Protein AF-A0A4V1IWX1-F1 (afdb_monomer_lite)

Radius of gyration: 19.88 Å; chains: 1; bounding box: 50×53×53 Å

Sequence (259 aa):
MARIIYEMSAMDKVVLLDSLERELNVCVDYLISETTRTTDLAYASHWLRESPDRAELRRINAMGLEAYRALLAQENAHAYQALDDTASVPLDPRLIAAHMKHVCQQIPNGLVIDSVRDALLQLSPPPGSSLPPLVLLTHQIYAWQPTEQQIATVRQLLCLDAARYRCLVRVMQLANHILQVQQTDQITPAGLAVLLPVTSGTEVTDVAMLKHWHACFGALMTHCWHVFEPSAHVYAEDHSSAPHTSGWQLVAGWRPKAK

Foldseek 3Di:
DVPPVVPDDPVNLVVLLVVLLVLLLVLLCLLLDPVVVPPQLLPSVCLLVDADDPVLLVVCLVQTDVVSQVVVCVVCVVVCPPDDPPDRDDDDSSSSNSSSLVSQLPNVQGLQHPVLLVVLLVQFDAPPDDDDPDPPDDDDDQQGDHDLVSLVVNLVSSCPPLSSLSSVLSVLVSLLSSVVSNPRDDDQLLNSLVRHGGGNPPDPPDPSSVSSSSSSRSNCSVVSCSNNPPPVVSPPPPPPDDDDDDDPPDPVPPDDPDD

InterPro domains:
  IPR008936 Rho GTPase activation protein [G3DSA:1.10.555.10] (46-239)
  IPR008936 Rho GTPase activation protein [SSF48350] (88-228)

Secondary structure (DSSP, 8-state):
-TTSGGG--HHHHHHHHHHHHHHHHHHHHHHHSHHHHTTSGGGTTHHHHS---HHHHHHHHHH-HHHHHHHHHHHHTTT-TTS-TT-PPP--HHHHHHHHHHHHHHSTT-SS-HHHHHHHHHHSPPTT----SS-TTS---------HHHHHHHHHHHTTSHHHHHHHHHHHHHHHHHHHTTTT----HHHHHHHS--S-STTTT-HHHHHHHHHHHHHHHHTHHHHH---TTTSSSSTTS----------TT------

Organism: NCBI:txid78915

Structure (mmCIF, N/CA/C/O backbone):
data_AF-A0A4V1IWX1-F1
#
_entry.id   AF-A0A4V1IWX1-F1
#
loop_
_atom_site.group_PDB
_atom_site.id
_atom_site.type_symbol
_atom_site.label_atom_id
_atom_site.label_alt_id
_atom_site.label_comp_id
_atom_site.label_asym_id
_atom_site.label_entity_id
_atom_site.label_seq_id
_atom_site.pdbx_PDB_ins_code
_atom_site.Cartn_x
_atom_site.Cartn_y
_atom_site.Cartn_z
_atom_site.occupancy
_atom_site.B_iso_or_equiv
_atom_site.auth_seq_id
_atom_site.auth_comp_id
_atom_site.auth_asym_id
_atom_site.auth_atom_id
_atom_site.pdbx_PDB_model_num
ATOM 1 N N . MET A 1 1 ? -16.486 -6.272 -14.085 1.00 43.09 1 MET A N 1
ATOM 2 C CA . MET A 1 1 ? -15.518 -7.211 -13.472 1.00 43.09 1 MET A CA 1
ATOM 3 C C . MET A 1 1 ? -15.860 -7.629 -12.036 1.00 43.09 1 MET A C 1
ATOM 5 O O . MET A 1 1 ? -15.377 -8.667 -11.624 1.00 43.09 1 MET A O 1
ATOM 9 N N . ALA A 1 2 ? -16.746 -6.940 -11.299 1.00 39.59 2 ALA A N 1
ATOM 10 C CA . ALA A 1 2 ? -17.095 -7.300 -9.911 1.00 39.59 2 ALA A CA 1
ATOM 11 C C . ALA A 1 2 ? -17.914 -8.604 -9.721 1.00 39.59 2 ALA A C 1
ATOM 13 O O . ALA A 1 2 ? -18.109 -9.041 -8.594 1.00 39.59 2 ALA A O 1
ATOM 14 N N . ARG A 1 3 ? -18.404 -9.237 -10.799 1.00 34.28 3 ARG A N 1
ATOM 15 C CA . ARG A 1 3 ? -19.319 -10.394 -10.718 1.00 34.28 3 ARG A CA 1
ATOM 16 C C . ARG A 1 3 ? -18.627 -11.766 -10.712 1.00 34.28 3 ARG A C 1
ATOM 18 O O . ARG A 1 3 ? -19.287 -12.742 -10.402 1.00 34.28 3 ARG A O 1
ATOM 25 N N . ILE A 1 4 ? -17.330 -11.837 -11.026 1.00 45.94 4 ILE A N 1
ATOM 26 C CA . ILE A 1 4 ? -16.590 -13.114 -11.144 1.00 45.94 4 ILE A CA 1
ATOM 27 C C . ILE A 1 4 ? -15.959 -13.536 -9.800 1.00 45.94 4 ILE A C 1
ATOM 29 O O . ILE A 1 4 ? -15.727 -14.713 -9.558 1.00 45.94 4 ILE A O 1
ATOM 33 N N . ILE A 1 5 ? -15.760 -12.600 -8.866 1.00 49.47 5 ILE A N 1
ATOM 34 C CA . ILE A 1 5 ? -15.079 -12.870 -7.585 1.00 49.47 5 ILE A CA 1
ATOM 35 C C . ILE A 1 5 ? -15.960 -13.690 -6.616 1.00 49.47 5 ILE A C 1
ATOM 37 O O . ILE A 1 5 ? -15.444 -14.387 -5.742 1.00 49.47 5 ILE A O 1
ATOM 41 N N . TYR A 1 6 ? -17.288 -13.668 -6.785 1.00 48.72 6 TYR A N 1
ATOM 42 C CA . TYR A 1 6 ? -18.214 -14.405 -5.914 1.00 48.72 6 TYR A CA 1
ATOM 43 C C . TYR A 1 6 ? -18.281 -15.918 -6.193 1.00 48.72 6 TYR A C 1
ATOM 45 O O . TYR A 1 6 ? -18.796 -16.648 -5.352 1.00 48.72 6 TYR A O 1
ATOM 53 N N . GLU A 1 7 ? -17.719 -16.395 -7.310 1.00 54.25 7 GLU A N 1
ATOM 54 C CA . GLU A 1 7 ? -17.770 -17.809 -7.727 1.00 54.25 7 GLU A CA 1
ATOM 55 C C . GLU A 1 7 ? -16.404 -18.516 -7.681 1.00 54.25 7 GLU A C 1
ATOM 57 O O . GLU A 1 7 ? -16.273 -19.646 -8.142 1.00 54.25 7 GLU A O 1
ATOM 62 N N . MET A 1 8 ? -15.370 -17.885 -7.116 1.00 65.44 8 MET A N 1
ATOM 63 C CA . MET A 1 8 ? -14.080 -18.554 -6.931 1.00 65.44 8 MET A CA 1
ATOM 64 C C . MET A 1 8 ? -14.163 -19.583 -5.802 1.00 65.44 8 MET A C 1
ATOM 66 O O . MET A 1 8 ? -14.596 -19.256 -4.687 1.00 65.44 8 MET A O 1
ATOM 70 N N . SER A 1 9 ? -13.688 -20.803 -6.074 1.00 77.00 9 SER A N 1
ATOM 71 C CA . SER A 1 9 ? -13.501 -21.828 -5.047 1.00 77.00 9 SER A CA 1
ATOM 72 C C . SER A 1 9 ? -12.588 -21.299 -3.937 1.00 77.00 9 SER A C 1
ATOM 74 O O . SER A 1 9 ? -11.716 -20.461 -4.174 1.00 77.00 9 SER A O 1
ATOM 76 N N . ALA A 1 10 ? -12.752 -21.801 -2.710 1.00 73.31 10 ALA A N 1
ATOM 77 C CA . ALA A 1 10 ? -11.846 -21.475 -1.606 1.00 73.31 10 ALA A CA 1
ATOM 78 C C . ALA A 1 10 ? -10.378 -21.766 -1.972 1.00 73.31 10 ALA A C 1
ATOM 80 O O . ALA A 1 10 ? -9.491 -21.003 -1.607 1.00 73.31 10 ALA A O 1
ATOM 81 N N . MET A 1 11 ? -10.142 -22.816 -2.762 1.00 71.81 11 MET A N 1
ATOM 82 C CA . MET A 1 11 ? -8.813 -23.203 -3.234 1.00 71.81 11 MET A CA 1
ATOM 83 C C . MET A 1 11 ? -8.228 -22.197 -4.239 1.00 71.81 11 MET A C 1
ATOM 85 O O . MET A 1 11 ? -7.061 -21.834 -4.125 1.00 71.81 11 MET A O 1
ATOM 89 N N . ASP A 1 12 ? -9.045 -21.659 -5.149 1.00 79.44 12 ASP A N 1
ATOM 90 C CA . ASP A 1 12 ? -8.603 -20.639 -6.114 1.00 79.44 12 ASP A CA 1
ATOM 91 C C . ASP A 1 12 ? -8.249 -19.318 -5.419 1.00 79.44 12 ASP A C 1
ATOM 93 O O . ASP A 1 12 ? -7.347 -18.602 -5.849 1.00 79.44 12 ASP A O 1
ATOM 97 N N . LYS A 1 13 ? -8.943 -18.997 -4.317 1.00 77.94 13 LYS A N 1
ATOM 98 C CA . LYS A 1 13 ? -8.654 -17.807 -3.502 1.00 77.94 13 LYS A CA 1
ATOM 99 C C . LYS A 1 13 ? -7.300 -17.905 -2.806 1.00 77.94 13 LYS A C 1
ATOM 101 O O . LYS A 1 13 ? -6.592 -16.905 -2.766 1.00 77.94 13 LYS A O 1
ATOM 106 N N . VAL A 1 14 ? -6.949 -19.082 -2.285 1.00 79.50 14 VAL A N 1
ATOM 107 C CA . VAL A 1 14 ? -5.649 -19.316 -1.635 1.00 79.50 14 VAL A CA 1
ATOM 108 C C . VAL A 1 14 ? -4.518 -19.182 -2.653 1.00 79.50 14 VAL A C 1
ATOM 110 O O . VAL A 1 14 ? -3.618 -18.375 -2.453 1.00 79.50 14 VAL A O 1
ATOM 113 N N . VAL A 1 15 ? -4.620 -19.871 -3.796 1.00 82.75 15 VAL A N 1
ATOM 114 C CA . VAL A 1 15 ? -3.596 -19.812 -4.857 1.00 82.75 15 VAL A CA 1
ATOM 115 C C . VAL A 1 15 ? -3.410 -18.388 -5.388 1.00 82.75 15 VAL A C 1
ATOM 117 O O . VAL A 1 15 ? -2.280 -17.945 -5.602 1.00 82.75 15 VAL A O 1
ATOM 120 N N . LEU A 1 16 ? -4.509 -17.650 -5.581 1.00 86.50 16 LEU A N 1
ATOM 121 C CA . LEU A 1 16 ? -4.447 -16.245 -5.976 1.00 86.50 16 LEU A CA 1
ATOM 122 C C . LEU A 1 16 ? -3.723 -15.402 -4.919 1.00 86.50 16 LEU A C 1
ATOM 124 O O . LEU A 1 16 ? -2.853 -14.608 -5.271 1.00 86.50 16 LEU A O 1
ATOM 128 N N . LEU A 1 17 ? -4.071 -15.563 -3.641 1.00 86.69 17 LEU A N 1
ATOM 129 C CA . LEU A 1 17 ? -3.505 -14.758 -2.562 1.00 86.69 17 LEU A CA 1
ATOM 130 C C . LEU A 1 17 ? -2.006 -15.019 -2.378 1.00 86.69 17 LEU A C 1
ATOM 132 O O . LEU A 1 17 ? -1.259 -14.059 -2.232 1.00 86.69 17 LEU A O 1
ATOM 136 N N . ASP A 1 18 ? -1.559 -16.270 -2.498 1.00 89.44 18 ASP A N 1
ATOM 137 C CA . ASP A 1 18 ? -0.135 -16.626 -2.455 1.00 89.44 18 ASP A CA 1
ATOM 138 C C . ASP A 1 18 ? 0.649 -15.983 -3.612 1.00 89.44 18 ASP A C 1
ATOM 140 O O . ASP A 1 18 ? 1.768 -15.492 -3.437 1.00 89.44 18 ASP A O 1
ATOM 144 N N . SER A 1 19 ? 0.057 -15.959 -4.812 1.00 91.62 19 SER A N 1
ATOM 145 C CA . SER A 1 19 ? 0.660 -15.302 -5.975 1.00 91.62 19 SER A CA 1
ATOM 146 C C . SER A 1 19 ? 0.756 -13.787 -5.784 1.00 91.62 19 SER A C 1
ATOM 148 O O . SER A 1 19 ? 1.789 -13.197 -6.099 1.00 91.62 19 SER A O 1
ATOM 150 N N . LEU A 1 20 ? -0.302 -13.155 -5.266 1.00 93.31 20 LEU A N 1
ATOM 151 C CA . LEU A 1 20 ? -0.327 -11.716 -4.989 1.00 93.31 20 LEU A CA 1
ATOM 152 C C . LEU A 1 20 ? 0.632 -11.344 -3.850 1.00 93.31 20 LEU A C 1
ATOM 154 O O . LEU A 1 20 ? 1.303 -10.320 -3.938 1.00 93.31 20 LEU A O 1
ATOM 158 N N . GLU A 1 21 ? 0.737 -12.177 -2.811 1.00 93.75 21 GLU A N 1
ATOM 159 C CA . GLU A 1 21 ? 1.681 -11.997 -1.703 1.00 93.75 21 GLU A CA 1
ATOM 160 C C . GLU A 1 21 ? 3.127 -12.004 -2.214 1.00 93.75 21 GLU A C 1
ATOM 162 O O . GLU A 1 21 ? 3.913 -11.120 -1.866 1.00 93.75 21 GLU A O 1
ATOM 167 N N . ARG A 1 22 ? 3.481 -12.962 -3.081 1.00 94.31 22 ARG A N 1
ATOM 168 C CA . ARG A 1 22 ? 4.817 -13.019 -3.690 1.00 94.31 22 ARG A CA 1
ATOM 169 C C . ARG A 1 22 ? 5.116 -11.764 -4.505 1.00 94.31 22 ARG A C 1
ATOM 171 O O . ARG A 1 22 ? 6.160 -11.152 -4.301 1.00 94.31 22 ARG A O 1
ATOM 178 N N . GLU A 1 23 ? 4.200 -11.366 -5.381 1.00 95.94 23 GLU A N 1
ATOM 179 C CA . GLU A 1 23 ? 4.369 -10.179 -6.227 1.00 95.94 23 GLU A CA 1
ATOM 180 C C . GLU A 1 23 ? 4.523 -8.901 -5.385 1.00 95.94 23 GLU A C 1
ATOM 182 O O . GLU A 1 23 ? 5.424 -8.086 -5.606 1.00 95.94 23 GLU A O 1
ATOM 187 N N . LEU A 1 24 ? 3.686 -8.758 -4.351 1.00 95.81 24 LEU A N 1
ATOM 188 C CA . LEU A 1 24 ? 3.757 -7.664 -3.389 1.00 95.81 24 LEU A CA 1
ATOM 189 C C . LEU A 1 24 ? 5.113 -7.631 -2.675 1.00 95.81 24 LEU A C 1
ATOM 191 O O . LEU A 1 24 ? 5.695 -6.557 -2.518 1.00 95.81 24 LEU A O 1
ATOM 195 N N . ASN A 1 25 ? 5.629 -8.792 -2.265 1.00 93.81 25 ASN A N 1
ATOM 196 C CA . ASN A 1 25 ? 6.923 -8.895 -1.600 1.00 93.81 25 ASN A CA 1
ATOM 197 C C . ASN A 1 25 ? 8.062 -8.398 -2.483 1.00 93.81 25 ASN A C 1
ATOM 199 O O . ASN A 1 25 ? 8.838 -7.566 -2.014 1.00 93.81 25 ASN A O 1
ATOM 203 N N . VAL A 1 26 ? 8.110 -8.825 -3.749 1.00 93.81 26 VAL A N 1
ATOM 204 C CA . VAL A 1 26 ? 9.133 -8.381 -4.711 1.00 93.81 26 VAL A CA 1
ATOM 205 C C . VAL A 1 26 ? 9.048 -6.868 -4.936 1.00 93.81 26 VAL A C 1
ATOM 207 O O . VAL A 1 26 ? 10.076 -6.188 -4.957 1.00 93.81 26 VAL A O 1
ATOM 210 N N . CYS A 1 27 ? 7.835 -6.314 -5.043 1.00 95.12 27 CYS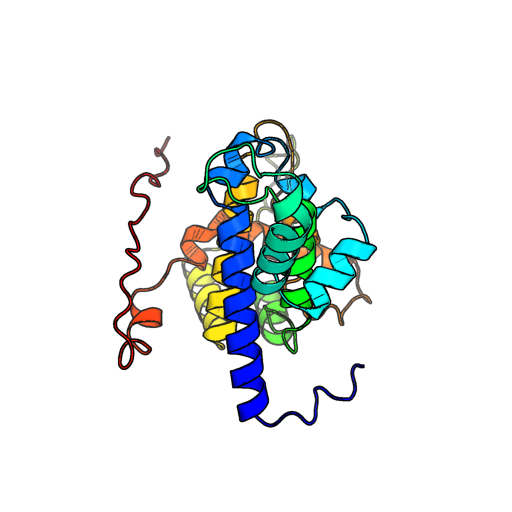 A N 1
ATOM 211 C CA . CYS A 1 27 ? 7.637 -4.869 -5.173 1.00 95.12 27 CYS A CA 1
ATOM 212 C C . CYS A 1 27 ? 8.159 -4.100 -3.952 1.00 95.12 27 CYS A C 1
ATOM 214 O O . CYS A 1 27 ? 8.874 -3.107 -4.100 1.00 95.12 27 CYS A O 1
ATOM 216 N N . VAL A 1 28 ? 7.800 -4.547 -2.744 1.00 93.75 28 VAL A N 1
ATOM 217 C CA . VAL A 1 28 ? 8.224 -3.904 -1.494 1.00 93.75 28 VAL A CA 1
ATOM 218 C C . VAL A 1 28 ? 9.736 -4.009 -1.324 1.00 93.75 28 VAL A C 1
ATOM 220 O O . VAL A 1 28 ? 10.362 -2.994 -1.030 1.00 93.75 28 VAL A O 1
ATOM 223 N N . ASP A 1 29 ? 10.324 -5.186 -1.560 1.00 92.12 29 ASP A N 1
ATOM 224 C CA . ASP A 1 29 ? 11.772 -5.399 -1.473 1.00 92.12 29 ASP A CA 1
ATOM 225 C C . ASP A 1 29 ? 12.529 -4.477 -2.418 1.00 92.12 29 ASP A C 1
ATOM 227 O O . ASP A 1 29 ? 13.504 -3.858 -1.999 1.00 92.12 29 ASP A O 1
ATOM 231 N N . TYR A 1 30 ? 12.049 -4.318 -3.655 1.00 90.94 30 TYR A N 1
ATOM 232 C CA . TYR A 1 30 ? 12.622 -3.355 -4.588 1.00 90.94 30 TYR A CA 1
ATOM 233 C C . TYR A 1 30 ? 12.589 -1.937 -4.004 1.00 90.94 30 TYR A C 1
ATOM 235 O O . TYR A 1 30 ? 13.636 -1.308 -3.881 1.00 90.94 30 TYR A O 1
ATOM 243 N N . LEU A 1 31 ? 11.417 -1.454 -3.578 1.00 90.38 31 LEU A N 1
ATOM 244 C CA . LEU A 1 31 ? 11.229 -0.072 -3.115 1.00 90.38 31 LEU A CA 1
ATOM 245 C C . LEU A 1 31 ? 12.027 0.281 -1.851 1.00 90.38 31 LEU A C 1
ATOM 247 O O . LEU A 1 31 ? 12.389 1.441 -1.669 1.00 90.38 31 LEU A O 1
ATOM 251 N N . ILE A 1 32 ? 12.298 -0.690 -0.976 1.00 88.88 32 ILE A N 1
ATOM 252 C CA . ILE A 1 32 ? 13.080 -0.469 0.254 1.00 88.88 32 ILE A CA 1
ATOM 253 C C . ILE A 1 32 ? 14.568 -0.833 0.106 1.00 88.88 32 ILE A C 1
ATOM 255 O O . ILE A 1 32 ? 15.346 -0.581 1.042 1.00 88.88 32 ILE A O 1
ATOM 259 N N . SER A 1 33 ? 14.956 -1.428 -1.032 1.00 84.94 33 SER A N 1
ATOM 260 C CA . SER A 1 33 ? 16.322 -1.881 -1.325 1.00 84.94 33 SER A CA 1
ATOM 261 C C . SER A 1 33 ? 17.315 -0.727 -1.346 1.00 84.94 33 SER A C 1
ATOM 263 O O . SER A 1 33 ? 16.977 0.392 -1.724 1.00 84.94 33 SER A O 1
ATOM 265 N N . GLU A 1 34 ? 18.573 -1.011 -0.999 1.00 71.62 34 GLU A N 1
ATOM 266 C CA . GLU A 1 34 ? 19.668 -0.031 -1.036 1.00 71.62 34 GLU A CA 1
ATOM 267 C C . GLU A 1 34 ? 19.871 0.591 -2.422 1.00 71.62 34 GLU A C 1
ATOM 269 O O . GLU A 1 34 ? 20.184 1.776 -2.518 1.00 71.62 34 GLU A O 1
ATOM 274 N N . THR A 1 35 ? 19.617 -0.170 -3.488 1.00 68.50 35 THR A N 1
ATOM 275 C CA . THR A 1 35 ? 19.738 0.281 -4.880 1.00 68.50 35 THR A CA 1
ATOM 276 C C . THR A 1 35 ? 18.777 1.425 -5.198 1.00 68.50 35 THR A C 1
ATOM 278 O O . THR A 1 35 ? 19.147 2.362 -5.898 1.00 68.50 35 THR A O 1
ATOM 281 N N . THR A 1 36 ? 17.569 1.399 -4.635 1.00 65.88 36 THR A N 1
ATOM 282 C CA . THR A 1 36 ? 16.583 2.482 -4.777 1.00 65.88 36 THR A CA 1
ATOM 283 C C . THR A 1 36 ? 16.920 3.688 -3.891 1.00 65.88 36 THR A C 1
ATOM 285 O O . THR A 1 36 ? 16.515 4.814 -4.187 1.00 65.88 36 THR A O 1
ATOM 288 N N . ARG A 1 37 ? 17.718 3.500 -2.828 1.00 62.16 37 ARG A N 1
ATOM 289 C CA . ARG A 1 37 ? 18.067 4.580 -1.887 1.00 62.16 37 ARG A CA 1
ATOM 290 C C . ARG A 1 37 ? 19.043 5.608 -2.439 1.00 62.16 37 ARG A C 1
ATOM 292 O O . ARG A 1 37 ? 19.103 6.716 -1.913 1.00 62.16 37 ARG A O 1
ATOM 299 N N . THR A 1 38 ? 19.824 5.263 -3.454 1.00 54.19 38 THR A N 1
ATOM 300 C CA . THR A 1 38 ? 20.930 6.108 -3.927 1.00 54.19 38 THR A CA 1
ATOM 301 C C . THR A 1 38 ? 20.507 7.191 -4.918 1.00 54.19 38 THR A C 1
ATOM 303 O O . THR A 1 38 ? 21.296 8.099 -5.166 1.00 54.19 38 THR A O 1
ATOM 306 N N . THR A 1 39 ? 19.286 7.138 -5.462 1.00 55.44 39 THR A N 1
ATOM 307 C CA . THR A 1 39 ? 18.860 8.017 -6.568 1.00 55.44 39 THR A CA 1
ATOM 308 C C . THR A 1 39 ? 17.671 8.929 -6.252 1.00 55.44 39 THR A C 1
ATOM 310 O O . THR A 1 39 ? 17.708 10.074 -6.682 1.00 55.44 39 THR A O 1
ATOM 313 N N . ASP A 1 40 ? 16.679 8.498 -5.457 1.00 62.16 40 ASP A N 1
ATOM 314 C CA . ASP A 1 40 ? 15.415 9.258 -5.302 1.00 62.16 40 ASP A CA 1
ATOM 315 C C . ASP A 1 40 ? 14.802 9.246 -3.889 1.00 62.16 40 ASP A C 1
ATOM 317 O O . ASP A 1 40 ? 13.640 9.607 -3.688 1.00 62.16 40 ASP A O 1
ATOM 321 N N . LEU A 1 41 ? 15.571 8.851 -2.869 1.00 59.00 41 LEU A N 1
ATOM 322 C CA . LEU A 1 41 ? 15.029 8.639 -1.520 1.00 59.00 41 LEU A CA 1
ATOM 323 C C . LEU A 1 41 ? 14.408 9.908 -0.901 1.00 59.00 41 LEU A C 1
ATOM 325 O O . LEU A 1 41 ? 13.415 9.819 -0.185 1.00 59.00 41 LEU A O 1
ATOM 329 N N . ALA A 1 42 ? 14.950 11.085 -1.231 1.00 61.03 42 ALA A N 1
ATOM 330 C CA . ALA A 1 42 ? 14.445 12.399 -0.816 1.00 61.03 42 ALA A CA 1
ATOM 331 C C . ALA A 1 42 ? 12.956 12.629 -1.158 1.00 61.03 42 ALA A C 1
ATOM 333 O O . ALA A 1 42 ? 12.279 13.416 -0.497 1.00 61.03 42 ALA A O 1
ATOM 334 N N . TYR A 1 43 ? 12.442 11.906 -2.155 1.00 73.81 43 TYR A N 1
ATOM 335 C CA . TYR A 1 43 ? 11.090 12.036 -2.689 1.00 73.81 43 TYR A CA 1
ATOM 336 C C . TYR A 1 43 ? 10.312 10.719 -2.598 1.00 73.81 43 TYR A C 1
ATOM 338 O O . TYR A 1 43 ? 9.424 10.463 -3.405 1.00 73.81 43 TYR A O 1
ATOM 346 N N . ALA A 1 44 ? 10.616 9.862 -1.617 1.00 80.12 44 ALA A N 1
ATOM 347 C CA . ALA A 1 44 ? 10.019 8.528 -1.531 1.00 80.12 44 ALA A CA 1
ATOM 348 C C . ALA A 1 44 ? 8.478 8.522 -1.470 1.00 80.12 44 ALA A C 1
ATOM 350 O O . ALA A 1 44 ? 7.842 7.566 -1.918 1.00 80.12 44 ALA A O 1
ATOM 351 N N . SER A 1 45 ? 7.832 9.588 -0.976 1.00 80.50 45 SER A N 1
ATOM 352 C CA . SER A 1 45 ? 6.366 9.654 -1.013 1.00 80.50 45 SER A CA 1
ATOM 353 C C . SER A 1 45 ? 5.816 9.986 -2.408 1.00 80.50 45 SER A C 1
ATOM 355 O O . SER A 1 45 ? 4.690 9.589 -2.725 1.00 80.50 45 SER A O 1
ATOM 357 N N . HIS A 1 46 ? 6.611 10.615 -3.286 1.00 87.06 46 HIS A N 1
ATOM 358 C CA . HIS A 1 46 ? 6.257 10.832 -4.693 1.00 87.06 46 HIS A CA 1
ATOM 359 C C . HIS A 1 46 ? 6.042 9.519 -5.442 1.00 87.06 46 HIS A C 1
ATOM 361 O O . HIS A 1 46 ? 5.178 9.473 -6.316 1.00 87.06 46 HIS A O 1
ATOM 367 N N . TRP A 1 47 ? 6.715 8.433 -5.043 1.00 89.81 47 TRP A N 1
ATOM 368 C CA . TRP A 1 47 ? 6.494 7.099 -5.614 1.00 89.81 47 TRP A CA 1
ATOM 369 C C . TRP A 1 47 ? 5.022 6.684 -5.551 1.00 89.81 47 TRP A C 1
ATOM 371 O O . TRP A 1 47 ? 4.498 6.078 -6.479 1.00 89.81 47 TRP A O 1
ATOM 381 N N . LEU A 1 48 ? 4.332 7.051 -4.467 1.00 90.94 48 LEU A N 1
ATOM 382 C CA . LEU A 1 48 ? 2.918 6.742 -4.270 1.00 90.94 48 LEU A CA 1
ATOM 383 C C . LEU A 1 48 ? 1.979 7.866 -4.732 1.00 90.94 48 LEU A C 1
ATOM 385 O O . LEU A 1 48 ? 0.784 7.610 -4.876 1.00 90.94 48 LEU A O 1
ATOM 389 N N . ARG A 1 49 ? 2.456 9.099 -4.925 1.00 89.62 49 ARG A N 1
ATOM 390 C CA . ARG A 1 49 ? 1.619 10.239 -5.347 1.00 89.62 49 ARG A CA 1
ATOM 391 C C . ARG A 1 49 ? 1.533 10.370 -6.862 1.00 89.62 49 ARG A C 1
ATOM 393 O O . ARG A 1 49 ? 0.470 10.687 -7.391 1.00 89.62 49 ARG A O 1
ATOM 400 N N . GLU A 1 50 ? 2.647 10.162 -7.547 1.00 88.69 50 GLU A N 1
ATOM 401 C CA . GLU A 1 50 ? 2.765 10.407 -8.977 1.00 88.69 50 GLU A CA 1
ATOM 402 C C . GLU A 1 50 ? 2.311 9.198 -9.792 1.00 88.69 50 GLU A C 1
ATOM 404 O O . GLU A 1 50 ? 2.499 8.045 -9.409 1.00 88.69 50 GLU A O 1
ATOM 409 N N . SER A 1 51 ? 1.687 9.468 -10.938 1.00 89.88 51 SER A N 1
ATOM 410 C CA . SER A 1 51 ? 1.323 8.417 -11.886 1.00 89.88 51 SER A CA 1
ATOM 411 C C . SER A 1 51 ? 2.495 8.156 -12.833 1.00 89.88 51 SER A C 1
ATOM 413 O O . SER A 1 51 ? 2.963 9.112 -13.455 1.00 89.88 51 SER A O 1
ATOM 415 N N . PRO A 1 52 ? 2.950 6.901 -12.984 1.00 93.38 52 PRO A N 1
ATOM 416 C CA . PRO A 1 52 ? 3.979 6.555 -13.958 1.00 93.38 52 PRO A CA 1
ATOM 417 C C . PRO A 1 52 ? 3.418 6.580 -15.386 1.00 93.38 52 PRO A C 1
ATOM 419 O O . PRO A 1 52 ? 2.221 6.805 -15.613 1.00 93.38 52 PRO A O 1
ATOM 422 N N . ASP A 1 53 ? 4.281 6.278 -16.358 1.00 93.81 53 ASP A N 1
ATOM 423 C CA . ASP A 1 53 ? 3.847 6.034 -17.729 1.00 93.81 53 ASP A CA 1
ATOM 424 C C . ASP A 1 53 ? 2.787 4.915 -17.795 1.00 93.81 53 ASP A C 1
ATOM 426 O O . ASP A 1 53 ? 2.936 3.824 -17.236 1.00 93.81 53 ASP A O 1
ATOM 430 N N . ARG A 1 54 ? 1.678 5.196 -18.488 1.00 94.69 54 ARG A N 1
ATOM 431 C CA . ARG A 1 54 ? 0.518 4.293 -18.548 1.00 94.69 54 ARG A CA 1
ATOM 432 C C . ARG A 1 54 ? 0.728 3.098 -19.473 1.00 94.69 54 ARG A C 1
ATOM 434 O O . ARG A 1 54 ? -0.017 2.122 -19.362 1.00 94.69 54 ARG A O 1
ATOM 441 N N . ALA A 1 55 ? 1.624 3.184 -20.452 1.00 95.75 55 ALA A N 1
ATOM 442 C CA . ALA A 1 55 ? 1.947 2.044 -21.300 1.00 95.75 55 ALA A CA 1
ATOM 443 C C . ALA A 1 55 ? 2.792 1.045 -20.507 1.00 95.75 55 ALA A C 1
ATOM 445 O O . ALA A 1 55 ? 2.408 -0.122 -20.430 1.00 95.75 55 ALA A O 1
ATOM 446 N N . GLU A 1 56 ? 3.828 1.522 -19.818 1.00 95.06 56 GLU A N 1
ATOM 447 C CA . GLU A 1 56 ? 4.661 0.680 -18.955 1.00 95.06 56 GLU A CA 1
ATOM 448 C C . GLU A 1 56 ? 3.864 0.080 -17.793 1.00 95.06 56 GLU A C 1
ATOM 450 O O . GLU A 1 56 ? 3.938 -1.124 -17.553 1.00 95.06 56 GLU A O 1
ATOM 455 N N . LEU A 1 57 ? 2.987 0.862 -17.146 1.00 96.81 57 LEU A N 1
ATOM 456 C CA . LEU A 1 57 ? 2.119 0.339 -16.083 1.00 96.81 57 LEU A CA 1
ATOM 457 C C . LEU A 1 57 ? 1.196 -0.785 -16.578 1.00 96.81 57 LEU A C 1
ATOM 459 O O . LEU A 1 57 ? 0.961 -1.761 -15.870 1.00 96.81 57 LEU A O 1
ATOM 463 N N . ARG A 1 58 ? 0.676 -0.685 -17.807 1.00 96.56 58 ARG A N 1
ATOM 464 C CA . ARG A 1 58 ? -0.134 -1.763 -18.397 1.00 96.56 58 ARG A CA 1
ATOM 465 C C . ARG A 1 58 ? 0.694 -3.012 -18.682 1.00 96.56 58 ARG A C 1
ATOM 467 O O . ARG A 1 58 ? 0.172 -4.108 -18.497 1.00 96.56 58 ARG A O 1
ATOM 474 N N . ARG A 1 59 ? 1.949 -2.856 -19.115 1.00 96.44 59 ARG A N 1
ATOM 475 C CA . ARG A 1 59 ? 2.863 -3.980 -19.367 1.00 96.44 59 ARG A CA 1
ATOM 476 C C . ARG A 1 59 ? 3.163 -4.724 -18.071 1.00 96.44 59 ARG A C 1
ATOM 478 O O . ARG A 1 59 ? 2.865 -5.911 -18.000 1.00 96.44 59 ARG A O 1
ATOM 485 N N . ILE A 1 60 ? 3.653 -4.029 -17.042 1.00 97.12 60 ILE A N 1
ATOM 486 C CA . ILE A 1 60 ? 3.978 -4.657 -15.752 1.00 97.12 60 ILE A CA 1
ATOM 487 C C . ILE A 1 60 ? 2.740 -5.285 -15.094 1.00 97.12 60 ILE A C 1
ATOM 489 O O . ILE A 1 60 ? 2.814 -6.420 -14.640 1.00 97.12 60 ILE A O 1
ATOM 493 N N . ASN A 1 61 ? 1.571 -4.633 -15.139 1.00 96.94 61 ASN A N 1
ATOM 494 C CA . ASN A 1 61 ? 0.331 -5.209 -14.601 1.00 96.94 61 ASN A CA 1
ATOM 495 C C . ASN A 1 61 ? -0.098 -6.506 -15.306 1.00 96.94 61 ASN A C 1
ATOM 497 O O . ASN A 1 61 ? -0.779 -7.323 -14.695 1.00 96.94 61 ASN A O 1
ATOM 501 N N . ALA A 1 62 ? 0.262 -6.688 -16.580 1.00 95.75 62 ALA A N 1
ATOM 502 C CA . ALA A 1 62 ? -0.110 -7.872 -17.347 1.00 95.75 62 ALA A CA 1
ATOM 503 C C . ALA A 1 62 ? 0.830 -9.068 -17.127 1.00 95.75 62 ALA A C 1
ATOM 505 O O . ALA A 1 62 ? 0.397 -10.202 -17.314 1.00 95.75 62 ALA A O 1
ATOM 506 N N . MET A 1 63 ? 2.098 -8.831 -16.772 1.00 95.75 63 MET A N 1
ATOM 507 C CA . MET A 1 63 ? 3.122 -9.886 -16.694 1.00 95.75 63 MET A CA 1
ATOM 508 C C . MET A 1 63 ? 3.735 -10.098 -15.303 1.00 95.75 63 MET A C 1
ATOM 510 O O . MET A 1 63 ? 4.300 -11.160 -15.066 1.00 95.75 63 MET A O 1
ATOM 514 N N . GLY A 1 64 ? 3.627 -9.122 -14.401 1.00 95.12 64 GLY A N 1
ATOM 515 C CA . GLY A 1 64 ? 4.342 -9.098 -13.123 1.00 95.12 64 GLY A CA 1
ATOM 516 C C . GLY A 1 64 ? 5.738 -8.480 -13.234 1.00 95.12 64 GLY A C 1
ATOM 517 O O . GLY A 1 64 ? 6.333 -8.391 -14.313 1.00 95.12 64 GLY A O 1
ATOM 518 N N . LEU A 1 65 ? 6.273 -8.028 -12.105 1.00 94.00 65 LEU A N 1
ATOM 519 C CA . LEU A 1 65 ? 7.536 -7.305 -11.996 1.00 94.00 65 LEU A CA 1
ATOM 520 C C . LEU A 1 65 ? 8.730 -8.134 -12.473 1.00 94.00 65 LEU A C 1
ATOM 522 O O . LEU A 1 65 ? 9.567 -7.627 -13.216 1.00 94.00 65 LEU A O 1
ATOM 526 N N . GLU A 1 66 ? 8.826 -9.405 -12.087 1.00 92.12 66 GLU A N 1
ATOM 527 C CA . GLU A 1 66 ? 9.969 -10.248 -12.463 1.00 92.12 66 GLU A CA 1
ATOM 528 C C . GLU A 1 66 ? 10.046 -10.466 -13.980 1.00 92.12 66 GLU A C 1
ATOM 530 O O . GLU A 1 66 ? 11.097 -10.252 -14.591 1.00 92.12 66 GLU A O 1
ATOM 535 N N . ALA A 1 67 ? 8.917 -10.811 -14.604 1.00 92.94 67 ALA A N 1
ATOM 536 C CA . ALA A 1 67 ? 8.828 -10.969 -16.053 1.00 92.94 67 ALA A CA 1
ATOM 537 C C . ALA A 1 67 ? 9.103 -9.646 -16.783 1.00 92.94 67 ALA A C 1
ATOM 539 O O . ALA A 1 67 ? 9.810 -9.626 -17.791 1.00 92.94 67 ALA A O 1
ATOM 540 N N . TYR A 1 68 ? 8.610 -8.532 -16.240 1.00 93.94 68 TYR A N 1
ATOM 541 C CA . TYR A 1 68 ? 8.867 -7.201 -16.779 1.00 93.94 68 TYR A CA 1
ATOM 542 C C . TYR A 1 68 ? 10.353 -6.822 -16.722 1.00 93.94 68 TYR A C 1
ATOM 544 O O . TYR A 1 68 ? 10.904 -6.318 -17.701 1.00 93.94 68 TYR A O 1
ATOM 552 N N . ARG A 1 69 ? 11.049 -7.138 -15.623 1.00 90.12 69 ARG A N 1
ATOM 553 C CA . ARG A 1 69 ? 12.505 -6.942 -15.511 1.00 90.12 69 ARG A CA 1
ATOM 554 C C . ARG A 1 69 ? 13.275 -7.773 -16.526 1.00 90.12 69 ARG A C 1
ATOM 556 O O . ARG A 1 69 ? 14.204 -7.256 -17.142 1.00 90.12 69 ARG A O 1
ATOM 563 N N . ALA A 1 70 ? 12.889 -9.034 -16.710 1.00 89.31 70 ALA A N 1
ATOM 564 C CA . ALA A 1 70 ? 13.512 -9.906 -17.700 1.00 89.31 70 ALA A CA 1
ATOM 565 C C . ALA A 1 70 ? 13.319 -9.369 -19.128 1.00 89.31 70 ALA A C 1
ATOM 567 O O . ALA A 1 70 ? 14.268 -9.362 -19.911 1.00 89.31 70 ALA A O 1
ATOM 568 N N . LEU A 1 71 ? 12.126 -8.859 -19.446 1.00 90.56 71 LEU A N 1
ATOM 569 C CA . LEU A 1 71 ? 11.831 -8.239 -20.737 1.00 90.56 71 LEU A CA 1
ATOM 570 C C . LEU A 1 71 ? 12.702 -7.001 -20.985 1.00 90.56 71 LEU A C 1
ATOM 572 O O . LEU A 1 71 ? 13.341 -6.906 -22.028 1.00 90.56 71 LEU A O 1
ATOM 576 N N . LEU A 1 72 ? 12.799 -6.094 -20.010 1.00 88.56 72 LEU A N 1
ATOM 577 C CA . LEU A 1 72 ? 13.659 -4.914 -20.129 1.00 88.56 72 LEU A CA 1
ATOM 578 C C . LEU A 1 72 ? 15.140 -5.280 -20.259 1.00 88.56 72 LEU A C 1
ATOM 580 O O . LEU A 1 72 ? 15.872 -4.615 -20.989 1.00 88.56 72 LEU A O 1
ATOM 584 N N . ALA A 1 73 ? 15.598 -6.324 -19.569 1.00 85.19 73 ALA A N 1
ATOM 585 C CA . ALA A 1 73 ? 16.965 -6.809 -19.717 1.00 85.19 73 ALA A CA 1
ATOM 586 C C . ALA A 1 73 ? 17.228 -7.321 -21.143 1.00 85.19 73 ALA A C 1
ATOM 588 O O . ALA A 1 73 ? 18.283 -7.036 -21.701 1.00 85.19 73 ALA A O 1
ATOM 589 N N . GLN A 1 74 ? 16.264 -8.012 -21.760 1.00 85.38 74 GLN A N 1
ATOM 590 C CA . GLN A 1 74 ? 16.360 -8.472 -23.151 1.00 85.38 74 GLN A CA 1
ATOM 591 C C . GLN A 1 74 ? 16.326 -7.313 -24.155 1.00 85.38 74 GLN A C 1
ATOM 593 O O . GLN A 1 74 ? 17.167 -7.259 -25.049 1.00 85.38 74 GLN A O 1
ATOM 598 N N . GLU A 1 75 ? 15.396 -6.367 -23.995 1.00 85.62 75 GLU A N 1
ATOM 599 C CA . GLU A 1 75 ? 15.268 -5.191 -24.871 1.00 85.62 75 GLU A CA 1
ATOM 600 C C . GLU A 1 75 ? 16.532 -4.320 -24.830 1.00 85.62 75 GLU A C 1
ATOM 602 O O . GLU A 1 75 ? 16.990 -3.819 -25.858 1.00 85.62 75 GLU A O 1
ATOM 607 N N . ASN A 1 76 ? 17.144 -4.202 -23.649 1.00 78.44 76 ASN A N 1
ATOM 608 C CA . ASN A 1 76 ? 18.344 -3.402 -23.444 1.00 78.44 76 ASN A CA 1
ATOM 609 C C . ASN A 1 76 ? 19.659 -4.185 -23.619 1.00 78.44 76 ASN A C 1
ATOM 611 O O . ASN A 1 76 ? 20.726 -3.570 -23.624 1.00 78.44 76 ASN A O 1
ATOM 615 N N . ALA A 1 77 ? 19.626 -5.507 -23.821 1.00 70.88 77 ALA A N 1
ATOM 616 C CA . ALA A 1 77 ? 20.829 -6.327 -24.018 1.00 70.88 77 ALA A CA 1
ATOM 617 C C . ALA A 1 77 ? 21.681 -5.846 -25.207 1.00 70.88 77 ALA A C 1
ATOM 619 O O . ALA A 1 77 ? 22.904 -5.971 -25.198 1.00 70.88 77 ALA A O 1
ATOM 620 N N . HIS A 1 78 ? 21.048 -5.240 -26.215 1.00 63.72 78 HIS A N 1
ATOM 621 C CA . HIS A 1 78 ? 21.739 -4.631 -27.352 1.00 63.72 78 HIS A CA 1
ATOM 622 C C . HIS A 1 78 ? 22.389 -3.275 -27.028 1.00 63.72 78 HIS A C 1
ATOM 624 O O . HIS A 1 78 ? 23.334 -2.883 -27.706 1.00 63.72 78 HIS A O 1
ATOM 630 N N . ALA A 1 79 ? 21.912 -2.566 -26.000 1.00 62.16 79 ALA A N 1
ATOM 631 C CA . ALA A 1 79 ? 22.436 -1.269 -25.574 1.00 62.16 79 ALA A CA 1
ATOM 632 C C . ALA A 1 79 ? 23.576 -1.389 -24.542 1.00 62.16 79 ALA A C 1
ATOM 634 O O . ALA A 1 79 ? 24.443 -0.518 -24.490 1.00 62.16 79 ALA A O 1
ATOM 635 N N . TYR A 1 80 ? 23.606 -2.469 -23.749 1.00 56.06 80 TYR A N 1
ATOM 636 C CA . TYR A 1 80 ? 24.531 -2.646 -22.617 1.00 56.06 80 TYR A CA 1
ATOM 637 C C . TYR A 1 80 ? 25.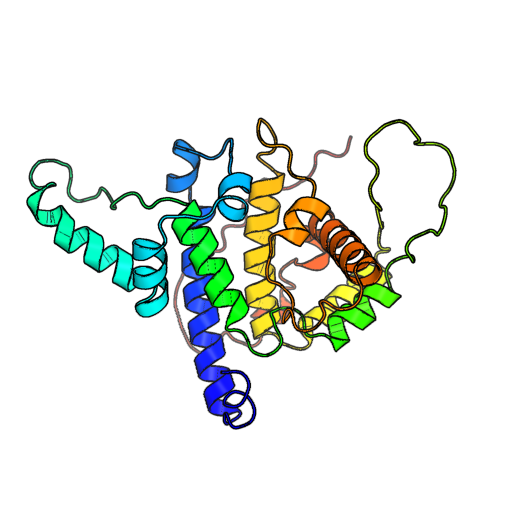741 -3.555 -22.877 1.00 56.06 80 TYR A C 1
ATOM 639 O O . TYR A 1 80 ? 26.469 -3.862 -21.939 1.00 56.06 80 TYR A O 1
ATOM 647 N N . GLN A 1 81 ? 26.065 -3.898 -24.131 1.00 53.25 81 GLN A N 1
ATOM 648 C CA . GLN A 1 81 ? 27.296 -4.649 -24.467 1.00 53.25 81 GLN A CA 1
ATOM 649 C C . GLN A 1 81 ? 28.621 -3.965 -24.032 1.00 53.25 81 GLN A C 1
ATOM 651 O O . GLN A 1 81 ? 29.694 -4.506 -24.282 1.00 53.25 81 GLN A O 1
ATOM 656 N N . ALA A 1 82 ? 28.574 -2.795 -23.382 1.00 51.72 82 ALA A N 1
ATOM 657 C CA . ALA A 1 82 ? 29.732 -2.031 -22.921 1.00 51.72 82 ALA A CA 1
ATOM 658 C C . ALA A 1 82 ? 29.823 -1.817 -21.392 1.00 51.72 82 ALA A C 1
ATOM 660 O O . ALA A 1 82 ? 30.786 -1.194 -20.947 1.00 51.72 82 ALA A O 1
ATOM 661 N N . LEU A 1 83 ? 28.865 -2.283 -20.578 1.00 49.72 83 LEU A N 1
ATOM 662 C CA . LEU A 1 83 ? 28.826 -1.990 -19.135 1.00 49.72 83 LEU A CA 1
ATOM 663 C C . LEU A 1 83 ? 28.492 -3.246 -18.320 1.00 49.72 83 LEU A C 1
ATOM 665 O O . LEU A 1 83 ? 27.363 -3.709 -18.356 1.00 49.72 83 LEU A O 1
ATOM 669 N N . ASP A 1 84 ? 29.513 -3.736 -17.614 1.00 51.44 84 ASP A N 1
ATOM 670 C CA . ASP A 1 84 ? 29.529 -4.628 -16.441 1.00 51.44 84 ASP A CA 1
ATOM 671 C C . ASP A 1 84 ? 28.320 -5.575 -16.243 1.00 51.44 84 ASP A C 1
ATOM 673 O O . ASP A 1 84 ? 27.216 -5.142 -15.904 1.00 51.44 84 ASP A O 1
ATOM 677 N N . ASP A 1 85 ? 28.567 -6.889 -16.341 1.00 50.03 85 ASP A N 1
ATOM 678 C CA . ASP A 1 85 ? 27.591 -8.003 -16.296 1.00 50.03 85 ASP A CA 1
ATOM 679 C C . ASP A 1 85 ? 26.726 -8.083 -15.013 1.00 50.03 85 ASP A C 1
ATOM 681 O O . ASP A 1 85 ? 25.858 -8.948 -14.883 1.00 50.03 85 ASP A O 1
ATOM 685 N N . THR A 1 86 ? 26.933 -7.189 -14.046 1.00 52.19 86 THR A N 1
ATOM 686 C CA . THR A 1 86 ? 26.212 -7.154 -12.765 1.00 52.19 86 THR A CA 1
ATOM 687 C C . THR A 1 86 ? 25.226 -5.992 -12.617 1.00 52.19 86 THR A C 1
ATOM 689 O O . THR A 1 86 ? 24.518 -5.923 -11.610 1.00 52.19 86 THR A O 1
ATOM 692 N N . ALA A 1 87 ? 25.152 -5.063 -13.576 1.00 55.84 87 ALA A N 1
ATOM 693 C CA . ALA A 1 87 ? 24.270 -3.901 -13.468 1.00 55.84 87 ALA A CA 1
ATOM 694 C C . ALA A 1 87 ? 22.813 -4.260 -13.822 1.00 55.84 87 ALA A C 1
ATOM 696 O O . ALA A 1 87 ? 22.440 -4.385 -14.987 1.00 55.84 87 ALA A O 1
ATOM 697 N N . SER A 1 88 ? 21.949 -4.408 -12.812 1.00 64.50 88 SER A N 1
ATOM 698 C CA . SER A 1 88 ? 20.509 -4.573 -13.042 1.00 64.50 88 SER A CA 1
ATOM 699 C C . SER A 1 88 ? 19.908 -3.306 -1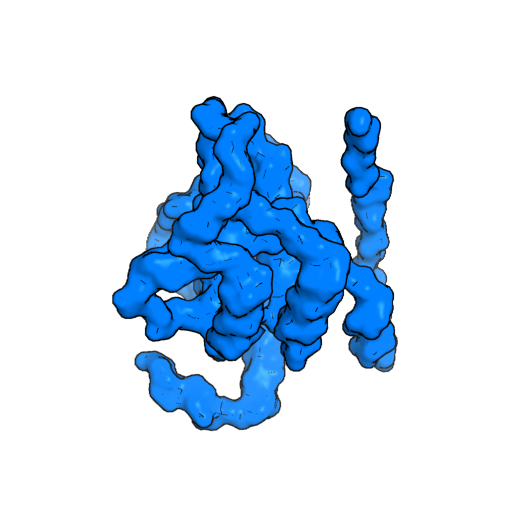3.659 1.00 64.50 88 SER A C 1
ATOM 701 O O . SER A 1 88 ? 20.173 -2.214 -13.154 1.00 64.50 88 SER A O 1
ATOM 703 N N . VAL A 1 89 ? 19.054 -3.446 -14.681 1.00 69.31 89 VAL A N 1
ATOM 704 C CA . VAL A 1 89 ? 18.345 -2.313 -15.306 1.00 69.31 89 VAL A CA 1
ATOM 705 C C . VAL A 1 89 ? 17.592 -1.514 -14.227 1.00 69.31 89 VAL A C 1
ATOM 707 O O . VAL A 1 89 ? 16.754 -2.102 -13.531 1.00 69.31 89 VAL A O 1
ATOM 710 N N . PRO A 1 90 ? 17.878 -0.208 -14.053 1.00 75.75 90 PRO A N 1
ATOM 711 C CA . PRO A 1 90 ? 17.182 0.612 -13.070 1.00 75.75 90 PRO A CA 1
ATOM 712 C C . PRO A 1 90 ? 15.721 0.795 -13.493 1.00 75.75 90 PRO A C 1
ATOM 714 O O . PRO A 1 90 ? 15.437 1.144 -14.638 1.00 75.75 90 PRO A O 1
ATOM 717 N N . LEU A 1 91 ? 14.788 0.558 -12.571 1.00 86.69 91 LEU A N 1
ATOM 718 C CA . LEU A 1 91 ? 13.355 0.775 -12.791 1.00 86.69 91 LEU A CA 1
ATOM 719 C C . LEU A 1 91 ? 12.896 2.023 -12.047 1.00 86.69 91 LEU A C 1
ATOM 721 O O . LEU A 1 91 ? 13.312 2.255 -10.910 1.00 86.69 91 LEU A O 1
ATOM 725 N N . ASP A 1 92 ? 11.971 2.765 -12.653 1.00 88.88 92 ASP A N 1
ATOM 726 C CA . ASP A 1 92 ? 11.298 3.891 -12.005 1.00 88.88 92 ASP A CA 1
ATOM 727 C C . ASP A 1 92 ? 10.521 3.405 -10.759 1.00 88.88 92 ASP A C 1
ATOM 729 O O . ASP A 1 92 ? 9.579 2.613 -10.897 1.00 88.88 92 ASP A O 1
ATOM 733 N N . PRO A 1 93 ? 10.852 3.874 -9.541 1.00 90.88 93 PRO A N 1
ATOM 734 C CA . PRO A 1 93 ? 10.137 3.496 -8.324 1.00 90.88 93 PRO A CA 1
ATOM 735 C C . PRO A 1 93 ? 8.641 3.837 -8.359 1.00 90.88 93 PRO A C 1
ATOM 737 O O . PRO A 1 93 ? 7.841 3.118 -7.762 1.00 90.88 93 PRO A O 1
ATOM 740 N N . ARG A 1 94 ? 8.226 4.879 -9.097 1.00 92.88 94 ARG A N 1
ATOM 741 C CA . ARG A 1 94 ? 6.802 5.233 -9.279 1.00 92.88 94 ARG A CA 1
ATOM 742 C C . ARG A 1 94 ? 6.047 4.144 -10.030 1.00 92.88 94 ARG A C 1
ATOM 744 O O . ARG A 1 94 ? 4.897 3.854 -9.707 1.00 92.88 94 ARG A O 1
ATOM 751 N N . LEU A 1 95 ? 6.695 3.514 -11.013 1.00 94.75 95 LEU A N 1
ATOM 752 C CA . LEU A 1 95 ? 6.117 2.395 -11.754 1.00 94.75 95 LEU A CA 1
ATOM 753 C C . LEU A 1 95 ? 5.889 1.197 -10.830 1.00 94.75 95 LEU A C 1
ATOM 755 O O . LEU A 1 95 ? 4.801 0.621 -10.828 1.00 94.75 95 LEU A O 1
ATOM 759 N N . ILE A 1 96 ? 6.884 0.876 -10.000 1.00 94.88 96 ILE A N 1
ATOM 760 C CA . ILE A 1 96 ? 6.806 -0.246 -9.056 1.00 94.88 96 ILE A CA 1
ATOM 761 C C . ILE A 1 96 ? 5.763 0.016 -7.974 1.00 94.88 96 ILE A C 1
ATOM 763 O O . ILE A 1 96 ? 4.940 -0.847 -7.683 1.00 94.88 96 ILE A O 1
ATOM 767 N N . ALA A 1 97 ? 5.726 1.226 -7.425 1.00 94.88 97 ALA A N 1
ATOM 768 C CA . ALA A 1 97 ? 4.728 1.628 -6.446 1.00 94.88 97 ALA A CA 1
ATOM 769 C C . ALA A 1 97 ? 3.302 1.593 -7.024 1.00 94.88 97 ALA A C 1
ATOM 771 O O . ALA A 1 97 ? 2.379 1.123 -6.359 1.00 94.88 97 ALA A O 1
ATOM 772 N N . ALA A 1 98 ? 3.097 2.028 -8.270 1.00 95.75 98 ALA A N 1
ATOM 773 C CA . ALA A 1 98 ? 1.802 1.917 -8.938 1.00 95.75 98 ALA A CA 1
ATOM 774 C C . ALA A 1 98 ? 1.397 0.456 -9.203 1.00 95.75 98 ALA A C 1
ATOM 776 O O . ALA A 1 98 ? 0.229 0.110 -9.017 1.00 95.75 98 ALA A O 1
ATOM 777 N N . HIS A 1 99 ? 2.344 -0.406 -9.585 1.00 97.12 99 HIS A N 1
ATOM 778 C CA . HIS A 1 99 ? 2.092 -1.838 -9.742 1.00 97.12 99 HIS A CA 1
ATOM 779 C C . HIS A 1 99 ? 1.745 -2.503 -8.403 1.00 97.12 99 HIS A C 1
ATOM 781 O O . HIS A 1 99 ? 0.734 -3.189 -8.298 1.00 97.12 99 HIS A O 1
ATOM 787 N N . MET A 1 100 ? 2.490 -2.202 -7.339 1.00 96.62 100 MET A N 1
ATOM 788 C CA . MET A 1 100 ? 2.189 -2.648 -5.976 1.00 96.62 100 MET A CA 1
ATOM 789 C C . MET A 1 100 ? 0.761 -2.269 -5.562 1.00 96.62 100 MET A C 1
ATOM 791 O O . MET A 1 100 ? 0.023 -3.089 -5.017 1.00 96.62 100 MET A O 1
ATOM 795 N N . LYS A 1 101 ? 0.328 -1.036 -5.864 1.00 95.62 101 LYS A N 1
ATOM 796 C CA . LYS A 1 101 ? -1.054 -0.614 -5.605 1.00 95.62 101 LYS A CA 1
ATOM 797 C C . LYS A 1 101 ? -2.066 -1.455 -6.375 1.00 95.62 101 LYS A C 1
ATOM 799 O O . LYS A 1 101 ? -3.101 -1.812 -5.817 1.00 95.62 101 LYS A O 1
ATOM 804 N N . HIS A 1 102 ? -1.768 -1.757 -7.635 1.00 95.06 102 HIS A N 1
ATOM 805 C CA . HIS A 1 102 ? -2.601 -2.617 -8.461 1.00 95.06 102 HIS A CA 1
ATOM 806 C C . HIS A 1 102 ? -2.723 -4.027 -7.866 1.00 95.06 102 HIS A C 1
ATOM 808 O O . HIS A 1 102 ? -3.839 -4.522 -7.743 1.00 95.06 102 HIS A O 1
ATOM 814 N N . VAL A 1 103 ? -1.617 -4.629 -7.418 1.00 95.25 103 VAL A N 1
ATOM 815 C CA . VAL A 1 103 ? -1.597 -5.941 -6.741 1.00 95.25 103 VAL A CA 1
ATOM 816 C C . VAL A 1 103 ? -2.497 -5.933 -5.504 1.00 95.25 103 VAL A C 1
ATOM 818 O O . VAL A 1 103 ? -3.376 -6.782 -5.377 1.00 95.25 103 VAL A O 1
ATOM 821 N N . CYS A 1 104 ? -2.368 -4.926 -4.634 1.00 93.94 104 CYS A N 1
ATOM 822 C CA . CYS A 1 104 ? -3.228 -4.791 -3.454 1.00 93.94 104 CYS A CA 1
ATOM 823 C C . CYS A 1 104 ? -4.719 -4.668 -3.811 1.00 93.94 104 CYS A C 1
ATOM 825 O O . CYS A 1 104 ? -5.567 -5.223 -3.117 1.00 93.94 104 CYS A O 1
ATOM 827 N N . GLN A 1 105 ? -5.052 -3.971 -4.902 1.00 92.50 105 GLN A N 1
ATOM 828 C CA . GLN A 1 105 ? -6.434 -3.827 -5.379 1.00 92.50 105 GLN A CA 1
ATOM 829 C C . GLN A 1 105 ? -7.025 -5.129 -5.937 1.00 92.50 105 GLN A C 1
ATOM 831 O O . GLN A 1 105 ? -8.247 -5.246 -6.023 1.00 92.50 105 GLN A O 1
ATOM 836 N N . GLN A 1 106 ? -6.192 -6.101 -6.322 1.00 92.19 106 GLN A N 1
ATOM 837 C CA . GLN A 1 106 ? -6.661 -7.419 -6.756 1.00 92.19 106 GLN A CA 1
ATOM 838 C C . GLN A 1 106 ? -7.023 -8.340 -5.584 1.00 92.19 106 GLN A C 1
ATOM 840 O O . GLN A 1 106 ? -7.692 -9.353 -5.794 1.00 92.19 106 GLN A O 1
ATOM 845 N N . ILE A 1 107 ? -6.628 -7.995 -4.354 1.00 90.94 107 ILE A N 1
ATOM 846 C CA . ILE A 1 107 ? -6.945 -8.786 -3.164 1.00 90.94 107 ILE A CA 1
ATOM 847 C C . ILE A 1 107 ? -8.456 -8.695 -2.897 1.00 90.94 107 ILE A C 1
ATOM 849 O O . ILE A 1 107 ? -8.977 -7.597 -2.666 1.00 90.94 107 ILE A O 1
ATOM 853 N N . PRO A 1 108 ? -9.192 -9.825 -2.890 1.00 88.06 108 PRO A N 1
ATOM 854 C CA . PRO A 1 108 ? -10.632 -9.811 -2.658 1.00 88.06 108 PRO A CA 1
ATOM 855 C C . PRO A 1 108 ? -10.969 -9.150 -1.319 1.00 88.06 108 PRO A C 1
ATOM 857 O O . PRO A 1 108 ? -10.434 -9.545 -0.288 1.00 88.06 108 PRO A O 1
ATOM 860 N N . ASN A 1 109 ? -11.879 -8.176 -1.303 1.00 88.38 109 ASN A N 1
ATOM 861 C CA . ASN A 1 109 ? -12.250 -7.395 -0.110 1.00 88.38 109 ASN A CA 1
ATOM 862 C C . ASN A 1 109 ? -11.106 -6.551 0.508 1.00 88.38 109 ASN A C 1
ATOM 864 O O . ASN A 1 109 ? -11.222 -6.144 1.659 1.00 88.38 109 ASN A O 1
ATOM 868 N N . GLY A 1 110 ? -10.019 -6.282 -0.226 1.00 90.94 110 GLY A N 1
ATOM 869 C CA . GLY A 1 110 ? -8.902 -5.437 0.227 1.00 90.94 110 GLY A CA 1
ATOM 870 C C . GLY A 1 110 ? -7.942 -6.114 1.214 1.00 90.94 110 GLY A C 1
ATOM 871 O O . GLY A 1 110 ? -8.141 -7.250 1.622 1.00 90.94 110 GLY A O 1
ATOM 872 N N . LEU A 1 111 ? -6.874 -5.431 1.625 1.00 92.31 111 LEU A N 1
ATOM 873 C CA . LEU A 1 111 ? -5.951 -5.952 2.648 1.00 92.31 111 LEU A CA 1
ATOM 874 C C . LEU A 1 111 ? -6.594 -5.977 4.040 1.00 92.31 111 LEU A C 1
ATOM 876 O O . LEU A 1 111 ? -6.409 -6.922 4.800 1.00 92.31 111 LEU A O 1
ATOM 880 N N . VAL A 1 112 ? -7.379 -4.949 4.352 1.00 93.12 112 VAL A N 1
ATOM 881 C CA . VAL A 1 112 ? -8.194 -4.837 5.558 1.00 93.12 112 VAL A CA 1
ATOM 882 C C . VAL A 1 112 ? -9.647 -5.016 5.146 1.00 93.12 112 VAL A C 1
ATOM 884 O O . VAL A 1 112 ? -10.189 -4.204 4.399 1.00 93.12 112 VAL A O 1
ATOM 887 N N . ILE A 1 113 ? -10.263 -6.089 5.639 1.00 91.69 113 ILE A N 1
ATOM 888 C CA . ILE A 1 113 ? -11.674 -6.399 5.390 1.00 91.69 113 ILE A CA 1
ATOM 889 C C . ILE A 1 113 ? -12.548 -5.317 6.035 1.00 91.69 113 ILE A C 1
ATOM 891 O O . ILE A 1 113 ? -12.249 -4.855 7.136 1.00 91.69 113 ILE A O 1
ATOM 895 N N . ASP A 1 114 ? -13.660 -4.968 5.390 1.00 89.69 114 ASP A N 1
ATOM 896 C CA . ASP A 1 114 ? -14.565 -3.901 5.835 1.00 89.69 114 ASP A CA 1
ATOM 897 C C . ASP A 1 114 ? -15.023 -4.066 7.295 1.00 89.69 114 ASP A C 1
ATOM 899 O O . ASP A 1 114 ? -14.941 -3.128 8.083 1.00 89.69 114 ASP A O 1
ATOM 903 N N . SER A 1 115 ? -15.367 -5.286 7.722 1.00 91.69 115 SER A N 1
ATOM 904 C CA . SER A 1 115 ? -15.740 -5.560 9.118 1.00 91.69 115 SER A CA 1
ATOM 905 C C . SER A 1 115 ? -14.604 -5.306 10.116 1.00 91.69 115 SER A C 1
ATOM 907 O O . SER A 1 115 ? -14.849 -4.889 11.247 1.00 91.69 115 SER A O 1
ATOM 909 N N . VAL A 1 116 ? -13.355 -5.562 9.712 1.00 93.81 116 VAL A N 1
ATOM 910 C CA . VAL A 1 116 ? -12.170 -5.274 10.529 1.00 93.81 116 VAL A CA 1
ATOM 911 C C . VAL A 1 116 ? -11.950 -3.771 10.590 1.00 93.81 116 VAL A C 1
ATOM 913 O O . VAL A 1 116 ? -11.758 -3.234 11.677 1.00 93.81 116 VAL A O 1
ATOM 916 N N . ARG A 1 117 ? -12.039 -3.075 9.453 1.00 92.81 117 ARG A N 1
ATOM 917 C CA . ARG A 1 117 ? -11.952 -1.613 9.400 1.00 92.81 117 ARG A CA 1
ATOM 918 C C . ARG A 1 117 ? -13.000 -0.961 10.306 1.00 92.81 117 ARG A C 1
ATOM 920 O O . ARG A 1 117 ? -12.645 -0.095 11.099 1.00 92.81 117 ARG A O 1
ATOM 927 N N . ASP A 1 118 ? -14.253 -1.400 10.251 1.00 91.6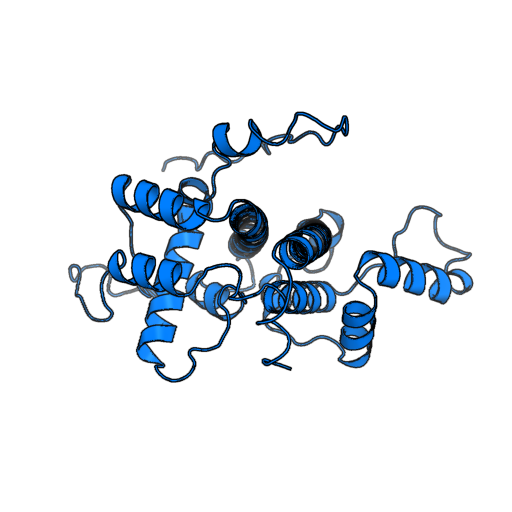9 118 ASP A N 1
ATOM 928 C CA . ASP A 1 118 ? -15.328 -0.858 11.089 1.00 91.69 118 ASP A CA 1
ATOM 929 C C . ASP A 1 118 ? -15.071 -1.083 12.581 1.00 91.69 118 ASP A C 1
ATOM 931 O O . ASP A 1 118 ? -15.289 -0.180 13.389 1.00 91.69 118 ASP A O 1
ATOM 935 N N . ALA A 1 119 ? -14.546 -2.251 12.956 1.00 94.06 119 ALA A N 1
ATOM 936 C CA . ALA A 1 119 ? -14.128 -2.513 14.330 1.00 94.06 119 ALA A CA 1
ATOM 937 C C . ALA A 1 119 ? -12.971 -1.593 14.761 1.00 94.06 119 ALA A C 1
ATOM 939 O O . ALA A 1 119 ? -12.994 -1.058 15.868 1.00 94.06 119 ALA A O 1
ATOM 940 N N . LEU A 1 120 ? -11.990 -1.347 13.885 1.00 93.19 120 LEU A N 1
ATOM 941 C CA . LEU A 1 120 ? -10.897 -0.404 14.152 1.00 93.19 120 LEU A CA 1
ATOM 942 C C . LEU A 1 120 ? -11.417 1.029 14.337 1.00 93.19 120 LEU A C 1
ATOM 944 O O . LEU A 1 120 ? -10.993 1.712 15.265 1.00 93.19 120 LEU A O 1
ATOM 948 N N . LEU A 1 121 ? -12.380 1.455 13.515 1.00 91.06 121 LEU A N 1
ATOM 949 C CA . LEU A 1 121 ? -13.017 2.771 13.621 1.00 91.06 121 LEU A CA 1
ATOM 950 C C . LEU A 1 121 ? -13.814 2.958 14.919 1.00 91.06 121 LEU A C 1
ATOM 952 O O . LEU A 1 121 ? -13.965 4.085 15.381 1.00 91.06 121 LEU A O 1
ATOM 956 N N . GLN A 1 122 ? -14.330 1.875 15.508 1.00 91.88 122 GLN A N 1
ATOM 957 C CA . GLN A 1 122 ? -14.981 1.913 16.823 1.00 91.88 122 GLN A CA 1
ATOM 958 C C . GLN A 1 122 ? -13.974 2.014 17.976 1.00 91.88 122 GLN A C 1
ATOM 960 O O . GLN A 1 122 ? -14.321 2.506 19.050 1.00 91.88 122 GLN A O 1
ATOM 965 N N . LEU A 1 123 ? -12.735 1.551 17.773 1.00 91.00 123 LEU A N 1
ATOM 966 C CA . LEU A 1 123 ? -11.649 1.708 18.743 1.00 91.00 123 LEU A CA 1
ATOM 967 C C . LEU A 1 123 ? -11.032 3.110 18.696 1.00 91.00 123 LEU A C 1
ATOM 969 O O . LEU A 1 123 ? -10.525 3.582 19.719 1.00 91.00 123 LEU A O 1
ATOM 973 N N . SER A 1 124 ? -11.057 3.764 17.531 1.00 88.50 124 SER A N 1
ATOM 974 C CA . SER A 1 124 ? -10.557 5.124 17.371 1.00 88.50 124 SER A CA 1
ATOM 975 C C . SER A 1 124 ? -11.578 6.169 17.846 1.00 88.50 124 SER A C 1
ATOM 977 O O . SER A 1 124 ? -12.786 6.010 17.661 1.00 88.50 124 SER A O 1
ATOM 979 N N . PRO A 1 125 ? -11.120 7.266 18.473 1.00 83.50 125 PRO A N 1
ATOM 980 C CA . PRO A 1 125 ? -12.002 8.339 18.911 1.00 83.50 125 PRO A CA 1
ATOM 981 C C . PRO A 1 125 ? -12.706 8.992 17.710 1.00 83.50 125 PRO A C 1
ATOM 983 O O . PRO A 1 125 ? -12.066 9.216 16.679 1.00 83.50 125 PRO A O 1
ATOM 986 N N . PRO A 1 126 ? -14.002 9.334 17.832 1.00 73.38 126 PRO A N 1
ATOM 987 C CA . PRO A 1 126 ? -14.773 9.844 16.712 1.00 73.38 126 PRO A CA 1
ATOM 988 C C . PRO A 1 126 ? -14.263 11.214 16.245 1.00 73.38 126 PRO A C 1
ATOM 990 O O . PRO A 1 126 ? -13.740 12.006 17.040 1.00 73.38 126 PRO A O 1
ATOM 993 N N . PRO A 1 127 ? -14.477 11.554 14.964 1.00 66.00 127 PRO A N 1
ATOM 994 C CA . PRO A 1 127 ? -14.138 12.863 14.449 1.00 66.00 127 PRO A CA 1
ATOM 995 C C . PRO A 1 127 ? -14.978 13.944 15.151 1.00 66.00 127 PRO A C 1
ATOM 997 O O . PRO A 1 127 ? -16.173 14.074 14.926 1.00 66.00 127 PRO A O 1
ATOM 1000 N N . GLY A 1 128 ? -14.345 14.723 16.019 1.00 58.97 128 GLY A N 1
ATOM 1001 C CA . GLY A 1 128 ? -14.868 15.891 16.715 1.00 58.97 128 GLY A CA 1
ATOM 1002 C C . GLY A 1 128 ? -14.711 15.793 18.229 1.00 58.97 128 GLY A C 1
ATOM 1003 O O . GLY A 1 128 ? -14.947 16.787 18.913 1.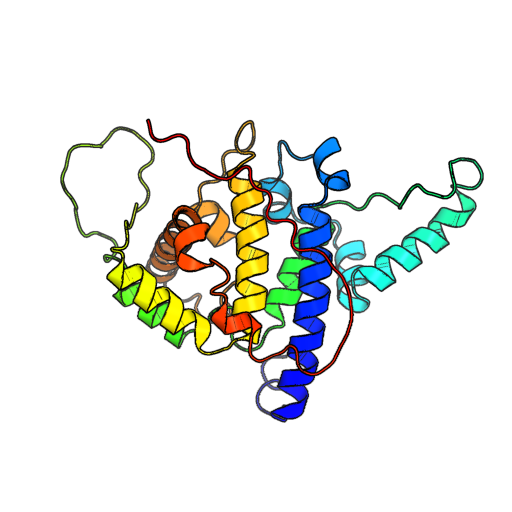00 58.97 128 GLY A O 1
ATOM 1004 N N . SER A 1 129 ? -14.301 14.636 18.769 1.00 59.19 129 SER A N 1
ATOM 1005 C CA . SER A 1 129 ? -14.095 14.481 20.209 1.00 59.19 129 SER A CA 1
ATOM 1006 C C . SER A 1 129 ? -12.838 15.232 20.650 1.00 59.19 129 SER A C 1
ATOM 1008 O O . SER A 1 129 ? -11.711 14.773 20.470 1.00 59.19 129 SER A O 1
ATOM 1010 N N . SER A 1 130 ? -13.047 16.413 21.218 1.00 47.50 130 SER A N 1
ATOM 1011 C CA . SER A 1 130 ? -12.036 17.237 21.869 1.00 47.50 130 SER A CA 1
ATOM 1012 C C . SER A 1 130 ? -11.326 16.474 22.997 1.00 47.50 130 SER A C 1
ATOM 1014 O O . SER A 1 130 ? -11.928 16.200 24.034 1.00 47.50 130 SER A O 1
ATOM 1016 N N . LEU A 1 131 ? -10.037 16.182 22.823 1.00 49.19 131 LEU A N 1
ATOM 1017 C CA . LEU A 1 131 ? -9.080 15.999 23.924 1.00 49.19 131 LEU A CA 1
ATOM 1018 C C . LEU A 1 131 ? -8.311 17.328 24.129 1.00 49.19 131 LEU A C 1
ATOM 1020 O O . LEU A 1 131 ? -8.348 18.181 23.241 1.00 49.19 131 LEU A O 1
ATOM 1024 N N . PRO A 1 132 ? -7.744 17.584 25.325 1.00 43.06 132 PRO A N 1
ATOM 1025 C CA . PRO A 1 132 ? -7.766 18.901 25.963 1.00 43.06 132 PRO A CA 1
ATOM 1026 C C . PRO A 1 132 ? -6.992 20.006 25.221 1.00 43.06 132 PRO A C 1
ATOM 1028 O O . PRO A 1 132 ? -6.006 19.742 24.529 1.00 43.06 132 PRO A O 1
ATOM 1031 N N . PRO A 1 133 ? -7.414 21.273 25.399 1.00 40.88 133 PRO A N 1
ATOM 1032 C CA . PRO A 1 133 ? -6.925 22.411 24.637 1.00 40.88 133 PRO A CA 1
ATOM 1033 C C . PRO A 1 133 ? -5.571 22.866 25.178 1.00 40.88 133 PRO A C 1
ATOM 1035 O O . PRO A 1 133 ? -5.533 23.769 26.000 1.00 40.88 133 PRO A O 1
ATOM 1038 N N . LEU A 1 134 ? -4.456 22.256 24.763 1.00 40.38 134 LEU A N 1
ATOM 1039 C CA . LEU A 1 134 ? -3.127 22.799 25.100 1.00 40.38 134 LEU A CA 1
ATOM 1040 C C . LEU A 1 134 ? -1.989 22.456 24.118 1.00 40.38 134 LEU A C 1
ATOM 1042 O O . LEU A 1 134 ? -0.825 22.630 24.461 1.00 40.38 134 LEU A O 1
ATOM 1046 N N . VAL A 1 135 ? -2.285 22.048 22.876 1.00 42.34 135 VAL A N 1
ATOM 1047 C CA . VAL A 1 135 ? -1.268 21.948 21.801 1.00 42.34 135 VAL A CA 1
ATOM 1048 C C . VAL A 1 135 ? -1.820 22.493 20.478 1.00 42.34 135 VAL A C 1
ATOM 1050 O O . VAL A 1 135 ? -1.883 21.824 19.455 1.00 42.34 135 VAL A O 1
ATOM 1053 N N . LEU A 1 136 ? -2.271 23.746 20.499 1.00 38.84 136 LEU A N 1
ATOM 1054 C CA . LEU A 1 136 ? -2.935 24.407 19.370 1.00 38.84 136 LEU A CA 1
ATOM 1055 C C . LEU A 1 136 ? -1.963 25.200 18.474 1.00 38.84 136 LEU A C 1
ATOM 1057 O O . LEU A 1 136 ? -2.279 26.314 18.072 1.00 38.84 136 LEU A O 1
ATOM 1061 N N . LEU A 1 137 ? -0.771 24.664 18.172 1.00 38.16 137 LEU A N 1
ATOM 1062 C CA . LEU A 1 137 ? 0.211 25.390 17.340 1.00 38.16 137 LEU A CA 1
ATOM 1063 C C . LEU A 1 137 ? 1.027 24.574 16.326 1.00 38.16 137 LEU A C 1
ATOM 1065 O O . LEU A 1 137 ? 1.901 25.132 15.673 1.00 38.16 137 LEU A O 1
ATOM 1069 N N . THR A 1 138 ? 0.730 23.298 16.093 1.00 40.09 138 THR A N 1
ATOM 1070 C CA . THR A 1 138 ? 1.304 22.570 14.945 1.00 40.09 138 THR A CA 1
ATOM 1071 C C . THR A 1 138 ? 0.266 21.586 14.428 1.00 40.09 138 THR A C 1
ATOM 1073 O O . THR A 1 138 ? -0.376 20.963 15.253 1.00 40.09 138 THR A O 1
ATOM 1076 N N . HIS A 1 139 ? 0.054 21.517 13.108 1.00 44.00 139 HIS A N 1
ATOM 1077 C CA . HIS A 1 139 ? -0.600 20.490 12.263 1.00 44.00 139 HIS A CA 1
ATOM 1078 C C . HIS A 1 139 ? -1.163 19.170 12.880 1.00 44.00 139 HIS A C 1
ATOM 1080 O O . HIS A 1 139 ? -1.046 18.109 12.267 1.00 44.00 139 HIS A O 1
ATOM 1086 N N . GLN A 1 140 ? -1.806 19.187 14.050 1.00 45.03 140 GLN A N 1
ATOM 1087 C CA . GLN A 1 140 ? -2.282 18.005 14.768 1.00 45.03 140 GLN A CA 1
ATOM 1088 C C . GLN A 1 140 ? -3.615 17.538 14.187 1.00 45.03 140 GLN A C 1
ATOM 1090 O O . GLN A 1 140 ? -4.705 17.795 14.691 1.00 45.03 140 GLN A O 1
ATOM 1095 N N . ILE A 1 141 ? -3.488 16.833 13.072 1.00 52.62 141 ILE A N 1
ATOM 1096 C CA . ILE A 1 141 ? -4.474 15.901 12.545 1.00 52.62 141 ILE A CA 1
ATOM 1097 C C . ILE A 1 141 ? -4.520 14.733 13.542 1.00 52.62 141 ILE A C 1
ATOM 1099 O O . ILE A 1 141 ? -3.500 14.081 13.720 1.00 52.62 141 ILE A O 1
ATOM 1103 N N . TYR A 1 142 ? -5.655 14.512 14.216 1.00 55.16 142 TYR A N 1
ATOM 1104 C CA . TYR A 1 142 ? -6.021 13.282 14.949 1.00 55.16 142 TYR A CA 1
ATOM 1105 C C . TYR A 1 142 ? -4.855 12.368 15.362 1.00 55.16 142 TYR A C 1
ATOM 1107 O O . TYR A 1 142 ? -4.573 11.371 14.703 1.00 55.16 142 TYR A O 1
ATOM 1115 N N . ALA A 1 143 ? -4.195 12.669 16.478 1.00 66.62 143 ALA A N 1
ATOM 1116 C CA . ALA A 1 143 ? -3.229 11.746 17.064 1.00 66.62 143 ALA A CA 1
ATOM 1117 C C . ALA A 1 143 ? -3.968 10.782 18.003 1.00 66.62 143 ALA A C 1
ATOM 1119 O O . ALA A 1 143 ? -3.915 10.935 19.222 1.00 66.62 143 ALA A O 1
ATOM 1120 N N . TRP A 1 144 ? -4.705 9.812 17.450 1.00 83.62 144 TRP A N 1
ATOM 1121 C CA . TRP A 1 144 ? -5.146 8.678 18.266 1.00 83.62 144 TRP A CA 1
ATOM 1122 C C . TRP A 1 144 ? -3.899 8.000 18.845 1.00 83.62 144 TRP A C 1
ATOM 1124 O O . TRP A 1 144 ? -3.011 7.598 18.100 1.00 83.62 144 TRP A O 1
ATOM 1134 N N . GLN A 1 145 ? -3.811 7.937 20.171 1.00 86.88 145 GLN A N 1
ATOM 1135 C CA . GLN A 1 145 ? -2.749 7.247 20.899 1.00 86.88 145 GLN A CA 1
ATOM 1136 C C . GLN A 1 145 ? -3.375 6.000 21.535 1.00 86.88 145 GLN A C 1
ATOM 1138 O O . GLN A 1 145 ? -3.933 6.106 22.631 1.00 86.88 145 GLN A O 1
ATOM 1143 N N . PRO A 1 146 ? -3.400 4.851 20.834 1.00 87.19 146 PRO A N 1
ATOM 1144 C CA . PRO A 1 146 ? -4.019 3.646 21.357 1.00 87.19 146 PRO A CA 1
ATOM 1145 C C . PRO A 1 146 ? -3.297 3.158 22.617 1.00 87.19 146 PRO A C 1
ATOM 1147 O O . PRO A 1 146 ? -2.068 3.160 22.688 1.00 87.19 146 PRO A O 1
ATOM 1150 N N . THR A 1 147 ? -4.062 2.703 23.608 1.00 90.88 147 THR A N 1
ATOM 1151 C CA . THR A 1 147 ? -3.516 2.019 24.788 1.00 90.88 147 THR A CA 1
ATOM 1152 C C . THR A 1 147 ? -2.926 0.660 24.404 1.00 90.88 147 THR A C 1
ATOM 1154 O O . THR A 1 147 ? -3.266 0.100 23.363 1.00 90.88 147 THR A O 1
ATOM 1157 N N . GLU A 1 148 ? -2.090 0.067 25.261 1.00 89.62 148 GLU A N 1
ATOM 1158 C CA . GLU A 1 148 ? -1.545 -1.282 25.024 1.00 89.62 148 GLU A CA 1
ATOM 1159 C C . GLU A 1 148 ? -2.647 -2.328 24.792 1.00 89.62 148 GLU A C 1
ATOM 1161 O O . GLU A 1 148 ? -2.532 -3.173 23.905 1.00 89.62 148 GLU A O 1
ATOM 1166 N N . GLN A 1 149 ? -3.755 -2.228 25.533 1.00 92.31 149 GLN A N 1
ATOM 1167 C CA . GLN A 1 149 ? -4.914 -3.097 25.343 1.00 92.31 149 GLN A CA 1
ATOM 1168 C C . GLN A 1 149 ? -5.575 -2.868 23.978 1.00 92.31 149 GLN A C 1
ATOM 1170 O O . GLN A 1 149 ? -5.912 -3.834 23.300 1.00 92.31 149 GLN A O 1
ATOM 1175 N N . GLN A 1 150 ? -5.731 -1.611 23.548 1.00 92.38 150 GLN A N 1
ATOM 1176 C CA . GLN A 1 150 ? -6.254 -1.305 22.214 1.00 92.38 150 GLN A CA 1
ATOM 1177 C C . GLN A 1 150 ? -5.326 -1.839 21.121 1.00 92.38 150 GLN A C 1
ATOM 1179 O O . GLN A 1 150 ? -5.813 -2.437 20.170 1.00 92.38 150 GLN A O 1
ATOM 1184 N N . ILE A 1 151 ? -4.005 -1.704 21.272 1.00 91.56 151 ILE A N 1
ATOM 1185 C CA . ILE A 1 151 ? -3.019 -2.281 20.345 1.00 91.56 151 ILE A CA 1
ATOM 1186 C C . ILE A 1 151 ? -3.165 -3.806 20.278 1.00 91.56 151 ILE A C 1
ATOM 1188 O O . ILE A 1 151 ? -3.191 -4.365 19.183 1.00 91.56 151 ILE A O 1
ATOM 1192 N N . ALA A 1 152 ? -3.305 -4.489 21.418 1.00 90.31 152 ALA A N 1
ATOM 1193 C CA . ALA A 1 152 ? -3.520 -5.936 21.448 1.00 90.31 152 ALA A CA 1
ATOM 1194 C C . ALA A 1 152 ? -4.807 -6.339 20.705 1.00 90.31 152 ALA A C 1
ATOM 1196 O O . ALA A 1 152 ? -4.785 -7.274 19.904 1.00 90.31 152 ALA A O 1
ATOM 1197 N N . THR A 1 153 ? -5.900 -5.594 20.897 1.00 93.75 153 THR A N 1
ATOM 1198 C CA . THR A 1 153 ? -7.153 -5.802 20.158 1.00 93.75 153 THR A CA 1
ATOM 1199 C C . THR A 1 153 ? -6.971 -5.571 18.657 1.00 93.75 153 THR A C 1
ATOM 1201 O O . THR A 1 153 ? -7.402 -6.395 17.856 1.00 93.75 153 THR A O 1
ATOM 1204 N N . VAL A 1 154 ? -6.292 -4.491 18.254 1.00 93.38 154 VAL A N 1
ATOM 1205 C CA . VAL A 1 154 ? -5.982 -4.204 16.842 1.00 93.38 154 VAL A CA 1
ATOM 1206 C C . VAL A 1 154 ? -5.211 -5.369 16.217 1.00 93.38 154 VAL A C 1
ATOM 1208 O O . VAL A 1 154 ? -5.566 -5.820 15.132 1.00 93.38 154 VAL A O 1
ATOM 1211 N N . ARG A 1 155 ? -4.200 -5.906 16.910 1.00 91.00 155 ARG A N 1
ATOM 1212 C CA . ARG A 1 155 ? -3.433 -7.072 16.439 1.00 91.00 155 ARG A CA 1
ATOM 1213 C C . ARG A 1 155 ? -4.328 -8.283 16.219 1.00 91.00 155 ARG A C 1
ATOM 1215 O O . ARG A 1 155 ? -4.256 -8.905 15.168 1.00 91.00 155 ARG A O 1
ATOM 1222 N N . GLN A 1 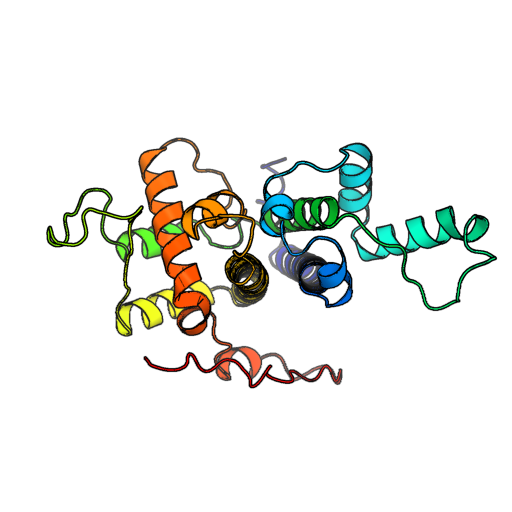156 ? -5.190 -8.596 17.183 1.00 91.38 156 GLN A N 1
ATOM 1223 C CA . GLN A 1 156 ? -6.122 -9.720 17.068 1.00 91.38 156 GLN A CA 1
ATOM 1224 C C . GLN A 1 156 ? -7.071 -9.559 15.877 1.00 91.38 156 GLN A C 1
ATOM 1226 O O . GLN A 1 156 ? -7.284 -10.517 15.141 1.00 91.38 156 GLN A O 1
ATOM 1231 N N . LEU A 1 157 ? -7.593 -8.348 15.656 1.00 93.44 157 LEU A N 1
ATOM 1232 C CA . LEU A 1 157 ? -8.471 -8.042 14.526 1.00 93.44 157 LEU A CA 1
ATOM 1233 C C . LEU A 1 157 ? -7.760 -8.191 13.173 1.00 93.44 157 LEU A C 1
ATOM 1235 O O . LEU A 1 157 ? -8.344 -8.707 12.223 1.00 93.44 157 LEU A O 1
ATOM 1239 N N . LEU A 1 158 ? -6.503 -7.753 13.078 1.00 90.88 158 LEU A N 1
ATOM 1240 C CA . LEU A 1 158 ? -5.720 -7.831 11.843 1.00 90.88 158 LEU A CA 1
ATOM 1241 C C . LEU A 1 158 ? -5.209 -9.251 11.549 1.00 90.88 158 LEU A C 1
ATOM 1243 O O . LEU A 1 158 ? -5.077 -9.610 10.384 1.00 90.88 158 LEU A O 1
ATOM 1247 N N . CYS A 1 159 ? -4.969 -10.068 12.578 1.00 86.50 159 CYS A N 1
ATOM 1248 C CA . CYS A 1 159 ? -4.512 -11.456 12.443 1.00 86.50 159 CYS A CA 1
ATOM 1249 C C . CYS A 1 159 ? -5.625 -12.465 12.107 1.00 86.50 159 CYS A C 1
ATOM 1251 O O . CYS A 1 159 ? -5.346 -13.660 12.041 1.00 86.50 159 CYS A O 1
ATOM 1253 N N . LEU A 1 160 ? -6.872 -12.027 11.896 1.00 78.50 160 LEU A N 1
ATOM 1254 C CA . LEU A 1 160 ? -7.972 -12.926 11.516 1.00 78.50 160 LEU A CA 1
ATOM 1255 C C . LEU A 1 160 ? -7.730 -13.641 10.174 1.00 78.50 160 LEU A C 1
ATOM 1257 O O . LEU A 1 160 ? -8.283 -14.712 9.944 1.00 78.50 160 LEU A O 1
ATOM 1261 N N . ASP A 1 161 ? -6.902 -13.061 9.304 1.00 87.00 161 ASP A N 1
ATOM 1262 C CA . ASP A 1 161 ? -6.444 -13.657 8.049 1.00 87.00 161 ASP A CA 1
ATOM 1263 C C . ASP A 1 161 ? -4.918 -13.503 7.965 1.00 87.00 161 ASP A C 1
ATOM 1265 O O . ASP A 1 161 ? -4.397 -12.403 7.757 1.00 87.00 161 ASP A O 1
ATOM 1269 N N . ALA A 1 162 ? -4.193 -14.607 8.164 1.00 87.00 162 ALA A N 1
ATOM 1270 C CA . ALA A 1 162 ? -2.735 -14.601 8.250 1.00 87.00 162 ALA A CA 1
ATOM 1271 C C . ALA A 1 162 ? -2.063 -14.114 6.956 1.00 87.00 162 ALA A C 1
ATOM 1273 O O . ALA A 1 162 ? -1.087 -13.366 7.014 1.00 87.00 162 ALA A O 1
ATOM 1274 N N . ALA A 1 163 ? -2.599 -14.478 5.790 1.00 88.25 163 ALA A N 1
ATOM 1275 C CA . ALA A 1 163 ? -2.022 -14.100 4.504 1.00 88.25 163 ALA A CA 1
ATOM 1276 C C . ALA A 1 163 ? -2.204 -12.599 4.225 1.00 88.25 163 ALA A C 1
ATOM 1278 O O . ALA A 1 163 ? -1.253 -11.908 3.844 1.00 88.25 163 ALA A O 1
ATOM 1279 N N . ARG A 1 164 ? -3.391 -12.045 4.519 1.00 91.25 164 ARG A N 1
ATOM 1280 C CA . ARG A 1 164 ? -3.603 -10.584 4.472 1.00 91.25 164 ARG A CA 1
ATOM 1281 C C . ARG A 1 164 ? -2.723 -9.852 5.466 1.00 91.25 164 ARG A C 1
ATOM 1283 O O . ARG A 1 164 ? -2.168 -8.809 5.125 1.00 91.25 164 ARG A O 1
ATOM 1290 N N . TYR A 1 165 ? -2.580 -10.394 6.674 1.00 91.44 165 TYR A N 1
ATOM 1291 C CA . TYR A 1 165 ? -1.727 -9.808 7.697 1.00 91.44 165 TYR A CA 1
ATOM 1292 C C . TYR A 1 165 ? -0.270 -9.728 7.229 1.00 91.44 165 TYR A C 1
ATOM 1294 O O . TYR A 1 165 ? 0.328 -8.656 7.319 1.00 91.44 165 TYR A O 1
ATOM 1302 N N . ARG A 1 166 ? 0.284 -10.802 6.646 1.00 90.56 166 ARG A N 1
ATOM 1303 C CA . ARG A 1 166 ? 1.638 -10.788 6.061 1.00 90.56 166 ARG A CA 1
ATOM 1304 C C . ARG A 1 166 ? 1.776 -9.718 4.980 1.00 90.56 166 ARG A C 1
ATOM 1306 O O . ARG A 1 166 ? 2.694 -8.905 5.052 1.00 90.56 166 ARG A O 1
ATOM 1313 N N . CYS A 1 167 ? 0.829 -9.638 4.046 1.00 92.44 167 CYS A N 1
ATOM 1314 C CA . CYS A 1 167 ? 0.818 -8.589 3.023 1.00 92.44 167 CYS A CA 1
ATOM 1315 C C . CYS A 1 167 ? 0.782 -7.178 3.641 1.00 92.44 167 CYS A C 1
ATOM 1317 O O . CYS A 1 167 ? 1.532 -6.285 3.243 1.00 92.44 167 CYS A O 1
ATOM 1319 N N . LEU A 1 168 ? -0.063 -6.975 4.654 1.00 93.19 168 LEU A N 1
ATOM 1320 C CA . LEU A 1 168 ? -0.209 -5.697 5.339 1.00 93.19 168 LEU A CA 1
ATOM 1321 C C . LEU A 1 168 ? 1.078 -5.293 6.067 1.00 93.19 168 LEU A C 1
ATOM 1323 O O . LEU A 1 168 ? 1.496 -4.146 5.939 1.00 93.19 168 LEU A O 1
ATOM 1327 N N . VAL A 1 169 ? 1.753 -6.223 6.752 1.00 91.94 169 VAL A N 1
ATOM 1328 C CA . VAL A 1 169 ? 3.062 -5.984 7.392 1.00 91.94 169 VAL A CA 1
ATOM 1329 C C . VAL A 1 169 ? 4.068 -5.433 6.378 1.00 91.94 169 VAL A C 1
ATOM 1331 O O . VAL A 1 169 ? 4.796 -4.488 6.678 1.00 91.94 169 VAL A O 1
ATOM 1334 N N . ARG A 1 170 ? 4.082 -5.964 5.153 1.00 92.25 170 ARG A N 1
ATOM 1335 C CA . ARG A 1 170 ? 5.002 -5.540 4.085 1.00 92.25 170 ARG A CA 1
ATOM 1336 C C . ARG A 1 170 ? 4.685 -4.136 3.579 1.00 92.25 170 ARG A C 1
ATOM 1338 O O . ARG A 1 170 ? 5.582 -3.303 3.460 1.00 92.25 170 ARG A O 1
ATOM 1345 N N . VAL A 1 171 ? 3.403 -3.823 3.395 1.00 93.94 171 VAL A N 1
ATOM 1346 C CA . VAL A 1 171 ? 2.959 -2.454 3.085 1.00 93.94 171 VAL A CA 1
ATOM 1347 C C . VAL A 1 171 ? 3.329 -1.484 4.215 1.00 93.94 171 VAL A C 1
ATOM 1349 O O . VAL A 1 171 ? 3.770 -0.366 3.948 1.00 93.94 171 VAL A O 1
ATOM 1352 N N . MET A 1 172 ? 3.205 -1.903 5.477 1.00 93.38 172 MET A N 1
ATOM 1353 C CA . MET A 1 172 ? 3.581 -1.084 6.635 1.00 93.38 172 MET A CA 1
ATOM 1354 C C . MET A 1 172 ? 5.092 -0.856 6.736 1.00 93.38 172 MET A C 1
ATOM 1356 O O . MET A 1 172 ? 5.517 0.234 7.118 1.00 93.38 172 MET A O 1
ATOM 1360 N N . GLN A 1 173 ? 5.915 -1.827 6.336 1.00 90.38 173 GLN A N 1
ATOM 1361 C CA . GLN A 1 173 ? 7.367 -1.651 6.246 1.00 90.38 173 GLN A CA 1
ATOM 1362 C C . GLN A 1 173 ? 7.741 -0.573 5.225 1.00 90.38 173 GLN A C 1
ATOM 1364 O O . GLN A 1 173 ? 8.535 0.312 5.547 1.00 90.38 173 GLN A O 1
ATOM 1369 N N . LEU A 1 174 ? 7.127 -0.593 4.037 1.00 91.44 174 LEU A N 1
ATOM 1370 C CA . LEU A 1 174 ? 7.300 0.473 3.048 1.00 91.44 174 LEU A CA 1
ATOM 1371 C C . LEU A 1 174 ? 6.815 1.823 3.592 1.00 91.44 174 LEU A C 1
ATOM 1373 O O . LEU A 1 174 ? 7.507 2.829 3.453 1.00 91.44 174 LEU A O 1
ATOM 1377 N N . ALA A 1 175 ? 5.649 1.853 4.241 1.00 91.31 175 ALA A N 1
ATOM 1378 C CA . ALA A 1 175 ? 5.102 3.086 4.794 1.00 91.31 175 ALA A CA 1
ATOM 1379 C C . ALA A 1 175 ? 6.045 3.709 5.834 1.00 91.31 175 ALA A C 1
ATOM 1381 O O . ALA A 1 175 ? 6.365 4.894 5.761 1.00 91.31 175 ALA A O 1
ATOM 1382 N N . ASN A 1 176 ? 6.553 2.894 6.759 1.00 88.12 176 ASN A N 1
ATOM 1383 C CA . ASN A 1 176 ? 7.539 3.312 7.749 1.00 88.12 176 ASN A CA 1
ATOM 1384 C C . ASN A 1 176 ? 8.844 3.781 7.087 1.00 88.12 176 ASN A C 1
ATOM 1386 O O . ASN A 1 176 ? 9.404 4.791 7.501 1.00 88.12 176 ASN A O 1
ATOM 1390 N N . HIS A 1 177 ? 9.300 3.096 6.032 1.00 87.06 177 HIS A N 1
ATOM 1391 C CA . HIS A 1 177 ? 10.471 3.520 5.267 1.00 87.06 177 HIS A CA 1
ATOM 1392 C C . HIS A 1 177 ? 10.287 4.932 4.692 1.00 87.06 177 HIS A C 1
ATOM 1394 O O . HIS A 1 177 ? 11.134 5.792 4.911 1.00 87.06 177 HIS A O 1
ATOM 1400 N N . ILE A 1 178 ? 9.145 5.212 4.056 1.00 87.81 178 ILE A N 1
ATOM 1401 C CA . ILE A 1 178 ? 8.820 6.541 3.512 1.00 87.81 178 ILE A CA 1
ATOM 1402 C C . ILE A 1 178 ? 8.756 7.599 4.625 1.00 87.81 178 ILE A C 1
ATOM 1404 O O . ILE A 1 178 ? 9.321 8.683 4.484 1.00 87.81 178 ILE A O 1
ATOM 1408 N N . LEU A 1 179 ? 8.101 7.292 5.751 1.00 85.88 179 LEU A N 1
ATOM 1409 C CA . LEU A 1 179 ? 7.962 8.226 6.878 1.00 85.88 179 LEU A CA 1
ATOM 1410 C C . LEU A 1 179 ? 9.299 8.546 7.569 1.00 85.88 179 LEU A C 1
ATOM 1412 O O . LEU A 1 179 ? 9.438 9.611 8.165 1.00 85.88 179 LEU A O 1
ATOM 1416 N N . GLN A 1 180 ? 10.294 7.662 7.486 1.00 82.25 180 GLN A N 1
ATOM 1417 C CA . GLN A 1 180 ? 11.626 7.910 8.048 1.00 82.25 180 GLN A CA 1
ATOM 1418 C C . GLN A 1 180 ? 12.484 8.835 7.179 1.00 82.25 180 GLN A C 1
ATOM 1420 O O . GLN A 1 180 ? 13.388 9.489 7.698 1.00 82.25 180 GLN A O 1
ATOM 1425 N N . VAL A 1 181 ? 12.196 8.936 5.878 1.00 75.31 181 VAL A N 1
ATOM 1426 C CA . VAL A 1 181 ? 12.993 9.734 4.930 1.00 75.31 181 VAL A CA 1
ATOM 1427 C C . VAL A 1 181 ? 12.453 11.168 4.754 1.00 75.31 181 VAL A C 1
ATOM 1429 O O . VAL A 1 181 ? 12.789 11.877 3.814 1.00 75.31 181 VAL A O 1
ATOM 1432 N N . GLN A 1 182 ? 11.671 11.680 5.705 1.00 64.25 182 GLN A N 1
ATOM 1433 C CA . GLN A 1 182 ? 11.014 13.002 5.641 1.00 64.25 182 GLN A CA 1
ATOM 1434 C C . GLN A 1 182 ? 11.937 14.245 5.639 1.00 64.25 182 GLN A C 1
ATOM 1436 O O . GLN A 1 182 ? 11.510 15.342 5.993 1.00 64.25 182 GLN A O 1
ATOM 1441 N N . GLN A 1 183 ? 13.206 14.135 5.245 1.00 60.53 183 GLN A N 1
ATOM 1442 C CA . GLN A 1 183 ? 14.118 15.280 5.211 1.00 60.53 183 GLN A CA 1
ATOM 1443 C C . GLN A 1 183 ? 13.736 16.328 4.151 1.00 60.53 183 GLN A C 1
ATOM 1445 O O . GLN A 1 183 ? 14.106 17.490 4.297 1.00 60.53 183 GLN A O 1
ATOM 1450 N N . THR A 1 184 ? 13.001 15.945 3.103 1.00 63.09 184 THR A N 1
ATOM 1451 C CA . THR A 1 184 ? 12.665 16.821 1.961 1.00 63.09 184 THR A CA 1
ATOM 1452 C C . THR A 1 184 ? 11.198 16.724 1.545 1.00 63.09 184 THR A C 1
ATOM 1454 O O . THR A 1 184 ? 10.568 17.754 1.308 1.00 63.09 184 THR A O 1
ATOM 1457 N N . ASP A 1 185 ? 10.618 15.524 1.534 1.00 65.94 185 ASP A N 1
ATOM 1458 C CA . ASP A 1 185 ? 9.210 15.303 1.202 1.00 65.94 185 ASP A CA 1
ATOM 1459 C C . ASP A 1 185 ? 8.339 15.152 2.461 1.00 65.94 185 ASP A C 1
ATOM 1461 O O . ASP A 1 185 ? 8.412 14.169 3.205 1.00 65.94 185 ASP A O 1
ATOM 1465 N N . GLN A 1 186 ? 7.504 16.160 2.720 1.00 76.06 186 GLN A N 1
ATOM 1466 C CA . GLN A 1 186 ? 6.586 16.165 3.854 1.00 76.06 186 GLN A CA 1
ATOM 1467 C C . GLN A 1 186 ? 5.316 15.381 3.496 1.00 76.06 186 GLN A C 1
ATOM 1469 O O . GLN A 1 186 ? 4.366 15.908 2.907 1.00 76.06 186 GLN A O 1
ATOM 1474 N N . ILE A 1 187 ? 5.268 14.104 3.876 1.00 86.25 187 ILE A N 1
ATOM 1475 C CA . ILE A 1 187 ? 4.020 13.335 3.918 1.00 86.25 187 ILE A CA 1
ATOM 1476 C C . ILE A 1 187 ? 3.646 13.010 5.357 1.00 86.25 187 ILE A C 1
ATOM 1478 O O . ILE A 1 187 ? 4.417 12.406 6.089 1.00 86.25 187 ILE A O 1
ATOM 1482 N N . THR A 1 188 ? 2.446 13.390 5.788 1.00 87.31 188 THR A N 1
ATOM 1483 C CA . THR A 1 188 ? 1.952 12.964 7.102 1.00 87.31 188 THR A CA 1
ATOM 1484 C C . THR A 1 188 ? 1.534 11.490 7.054 1.00 87.31 188 THR A C 1
ATOM 1486 O O . THR A 1 188 ? 1.132 11.014 5.991 1.00 87.31 188 THR A O 1
ATOM 1489 N N . PRO A 1 189 ? 1.539 10.759 8.184 1.00 89.19 189 PRO A N 1
ATOM 1490 C CA . PRO A 1 189 ? 1.016 9.390 8.234 1.00 89.19 189 PRO A CA 1
ATOM 1491 C C . PRO A 1 189 ? -0.415 9.274 7.685 1.00 89.19 189 PRO A C 1
ATOM 1493 O O . PRO A 1 189 ? -0.712 8.378 6.903 1.00 89.19 189 PRO A O 1
ATOM 1496 N N . ALA A 1 190 ? -1.286 10.237 8.004 1.00 86.44 190 ALA A N 1
ATOM 1497 C CA . ALA A 1 190 ? -2.638 10.300 7.448 1.00 86.44 190 ALA A CA 1
ATOM 1498 C C . ALA A 1 190 ? -2.643 10.569 5.930 1.00 86.44 190 ALA A C 1
ATOM 1500 O O . ALA A 1 190 ? -3.434 9.979 5.200 1.00 86.44 190 ALA A O 1
ATOM 1501 N N . GLY A 1 191 ? -1.749 11.430 5.433 1.00 88.75 191 GLY A N 1
ATOM 1502 C CA . GLY A 1 191 ? -1.583 11.661 3.996 1.00 88.75 191 GLY A CA 1
ATOM 1503 C C . GLY A 1 191 ? -1.085 10.419 3.257 1.00 88.75 191 GLY A C 1
ATOM 1504 O O . GLY A 1 191 ? -1.514 10.158 2.139 1.00 88.75 191 GLY A O 1
ATOM 1505 N N . LEU A 1 192 ? -0.228 9.619 3.892 1.00 90.75 192 LEU A N 1
ATOM 1506 C CA . LEU A 1 192 ? 0.233 8.344 3.353 1.00 90.75 192 LEU A CA 1
ATOM 1507 C C . LEU A 1 192 ? -0.879 7.286 3.361 1.00 90.75 192 LEU A C 1
ATOM 1509 O O . LEU A 1 192 ? -1.030 6.560 2.381 1.00 90.75 192 LEU A O 1
ATOM 1513 N N . ALA A 1 193 ? -1.716 7.260 4.402 1.00 91.31 193 ALA A N 1
ATOM 1514 C CA . ALA A 1 193 ? -2.898 6.400 4.474 1.00 91.31 193 ALA A CA 1
ATOM 1515 C C . ALA A 1 193 ? -3.884 6.620 3.317 1.00 91.31 193 ALA A C 1
ATOM 1517 O O . ALA A 1 193 ? -4.462 5.651 2.838 1.00 91.31 193 ALA A O 1
ATOM 1518 N N . VAL A 1 194 ? -4.017 7.853 2.814 1.00 90.88 194 VAL A N 1
ATOM 1519 C CA . VAL A 1 194 ? -4.824 8.160 1.613 1.00 90.88 194 VAL A CA 1
ATOM 1520 C C . VAL A 1 194 ? -4.283 7.454 0.363 1.00 90.88 194 VAL A C 1
ATOM 1522 O O . VAL A 1 194 ? -5.041 7.107 -0.540 1.00 90.88 194 VAL A O 1
ATOM 1525 N N . LEU A 1 195 ? -2.963 7.275 0.271 1.00 92.25 195 LEU A N 1
ATOM 1526 C CA . LEU A 1 195 ? -2.307 6.760 -0.931 1.00 92.25 195 LEU A CA 1
ATOM 1527 C C . LEU A 1 195 ? -2.242 5.233 -0.979 1.00 92.25 195 LEU A C 1
ATOM 1529 O O . LEU A 1 195 ? -1.998 4.686 -2.061 1.00 92.25 195 LEU A O 1
ATOM 1533 N N . LEU A 1 196 ? -2.404 4.564 0.163 1.00 91.38 196 LEU A N 1
ATOM 1534 C CA . LEU A 1 196 ? -2.245 3.122 0.295 1.00 91.38 196 LEU A CA 1
ATOM 1535 C C . LEU A 1 196 ? -3.585 2.398 0.078 1.00 91.38 196 LEU A C 1
ATOM 1537 O O . LEU A 1 196 ? -4.540 2.639 0.815 1.00 91.38 196 LEU A O 1
ATOM 1541 N N . PRO A 1 197 ? -3.675 1.481 -0.902 1.00 84.94 197 PRO A N 1
ATOM 1542 C CA . PRO A 1 197 ? -4.907 0.764 -1.223 1.00 84.94 197 PRO A CA 1
ATOM 1543 C C . PRO A 1 197 ? -5.111 -0.418 -0.272 1.00 84.94 197 PRO A C 1
ATOM 1545 O O . PRO A 1 197 ? -4.896 -1.575 -0.626 1.00 84.94 197 PRO A O 1
ATOM 1548 N N . VAL A 1 198 ? -5.479 -0.111 0.969 1.00 88.12 198 VAL A N 1
ATOM 1549 C CA . VAL A 1 198 ? -5.637 -1.124 2.021 1.00 88.12 198 VAL A CA 1
ATOM 1550 C C . VAL A 1 198 ? -7.063 -1.637 2.161 1.00 88.12 198 VAL A C 1
ATOM 1552 O O . VAL A 1 198 ? -7.245 -2.746 2.644 1.00 88.12 198 VAL A O 1
ATOM 1555 N N . THR A 1 199 ? -8.066 -0.892 1.708 1.00 87.19 199 THR A N 1
ATOM 1556 C CA . THR A 1 199 ? -9.470 -1.328 1.696 1.00 87.19 199 THR A CA 1
ATOM 1557 C C . THR A 1 199 ? -9.930 -1.656 0.274 1.00 87.19 199 THR A C 1
ATOM 1559 O O . THR A 1 199 ? -9.265 -1.326 -0.709 1.00 87.19 199 THR A O 1
ATOM 1562 N N . SER A 1 200 ? -11.085 -2.311 0.160 1.00 81.50 200 SER A N 1
ATOM 1563 C CA . SER A 1 200 ? -11.723 -2.726 -1.102 1.00 81.50 200 SER A CA 1
ATOM 1564 C C . SER A 1 200 ? -12.151 -1.560 -2.012 1.00 81.50 200 SER A C 1
ATOM 1566 O O . SER A 1 200 ? -12.452 -1.766 -3.188 1.00 81.50 200 SER A O 1
ATOM 1568 N N . GLY A 1 201 ? -12.206 -0.333 -1.482 1.00 73.00 201 GLY A N 1
ATOM 1569 C CA . GLY A 1 201 ? -12.644 0.857 -2.212 1.00 73.00 201 GLY A CA 1
ATOM 1570 C C . GLY A 1 201 ? -14.152 0.920 -2.483 1.00 73.00 201 GLY A C 1
ATOM 1571 O O . GLY A 1 201 ? -14.598 1.824 -3.186 1.00 73.00 201 GLY A O 1
ATOM 1572 N N . THR A 1 202 ? -14.958 0.011 -1.923 1.00 66.50 202 THR A N 1
ATOM 1573 C CA . THR A 1 202 ? -16.417 -0.048 -2.140 1.00 66.50 202 THR A CA 1
ATOM 1574 C C . THR A 1 202 ? -17.209 1.054 -1.427 1.00 66.50 202 THR A C 1
ATOM 1576 O O . THR A 1 202 ? -18.431 1.082 -1.510 1.00 66.50 202 THR A O 1
ATOM 1579 N N . GLU A 1 203 ? -16.538 1.987 -0.752 1.00 60.88 203 GLU A N 1
ATOM 1580 C CA . GLU A 1 203 ? -17.139 2.787 0.326 1.00 60.88 203 GLU A CA 1
ATOM 1581 C C . GLU A 1 203 ? -17.158 4.291 0.095 1.00 60.88 203 GLU A C 1
ATOM 1583 O O . GLU A 1 203 ? -17.271 5.090 1.025 1.00 60.88 203 GLU A O 1
ATOM 1588 N N . VAL A 1 204 ? -17.059 4.717 -1.158 1.00 56.12 204 VAL A N 1
ATOM 1589 C CA . VAL A 1 204 ? -16.948 6.140 -1.501 1.00 56.12 204 VAL A CA 1
ATOM 1590 C C . VAL A 1 204 ? -18.306 6.861 -1.440 1.00 56.12 204 VAL A C 1
ATOM 1592 O O . VAL A 1 204 ? -18.655 7.620 -2.340 1.00 56.12 204 VAL A O 1
ATOM 1595 N N . THR A 1 205 ? -19.102 6.637 -0.392 1.00 66.19 205 THR A N 1
ATOM 1596 C CA . THR A 1 205 ? -20.342 7.395 -0.150 1.00 66.19 205 THR A CA 1
ATOM 1597 C C . THR A 1 205 ? -20.222 8.389 1.002 1.00 66.19 205 THR A C 1
ATOM 1599 O O . THR A 1 205 ? -20.900 9.411 0.960 1.00 66.19 205 THR A O 1
ATOM 1602 N N . ASP A 1 206 ? -19.345 8.158 1.989 1.00 83.56 206 ASP A N 1
ATOM 1603 C CA . ASP A 1 206 ? -19.171 9.062 3.135 1.00 83.56 206 ASP A CA 1
ATOM 1604 C C . ASP A 1 206 ? -17.725 9.576 3.275 1.00 83.56 206 ASP A C 1
ATOM 1606 O O . ASP A 1 206 ? -16.803 8.880 3.705 1.00 83.56 206 ASP A O 1
ATOM 1610 N N . VAL A 1 207 ? -17.536 10.856 2.945 1.00 83.75 207 VAL A N 1
ATOM 1611 C CA . VAL A 1 207 ? -16.249 11.558 3.061 1.00 83.75 207 VAL A CA 1
ATOM 1612 C C . VAL A 1 207 ? -15.786 11.671 4.518 1.00 83.75 207 VAL A C 1
ATOM 1614 O O . VAL A 1 207 ? -14.578 11.687 4.770 1.00 83.75 207 VAL A O 1
ATOM 1617 N N . ALA A 1 208 ? -16.703 11.774 5.485 1.00 84.25 208 ALA A N 1
ATOM 1618 C CA . ALA A 1 208 ? -16.349 11.877 6.898 1.00 84.25 208 ALA A CA 1
ATOM 1619 C C . ALA A 1 208 ? -15.774 10.552 7.411 1.00 84.25 208 ALA A C 1
ATOM 1621 O O . ALA A 1 208 ? -14.709 10.549 8.032 1.00 84.25 208 ALA A O 1
ATOM 1622 N N . MET A 1 209 ? -16.420 9.436 7.071 1.00 84.19 209 MET A N 1
ATOM 1623 C CA . MET A 1 209 ? -15.923 8.091 7.365 1.00 84.19 209 MET A CA 1
ATOM 1624 C C . MET A 1 209 ? -14.559 7.839 6.719 1.00 84.19 209 MET A C 1
ATOM 1626 O O . MET A 1 209 ? -13.639 7.379 7.391 1.00 84.19 209 MET A O 1
ATOM 1630 N N . LEU A 1 210 ? -14.382 8.234 5.455 1.00 86.00 210 LEU A N 1
ATOM 1631 C CA . LEU A 1 210 ? -13.104 8.093 4.759 1.00 86.00 210 LEU A CA 1
ATOM 1632 C C . LEU A 1 210 ? -11.977 8.886 5.446 1.00 86.00 210 LEU A C 1
ATOM 1634 O O . LEU A 1 210 ? -10.872 8.379 5.635 1.00 86.00 210 LEU A O 1
ATOM 1638 N N . LYS A 1 211 ? -12.252 10.125 5.874 1.00 85.94 211 LYS A N 1
ATOM 1639 C CA . LYS A 1 211 ? -11.292 10.929 6.650 1.00 85.94 211 LYS A CA 1
ATOM 1640 C C . LYS A 1 211 ? -10.970 10.290 8.001 1.00 85.94 211 LYS A C 1
ATOM 1642 O O . LYS A 1 211 ? -9.805 10.287 8.395 1.00 85.94 211 LYS A O 1
ATOM 1647 N N . HIS A 1 212 ? -11.976 9.752 8.691 1.00 87.38 212 HIS A N 1
ATOM 1648 C CA . HIS A 1 212 ? -11.792 9.055 9.962 1.00 87.38 212 HIS A CA 1
ATOM 1649 C C . HIS A 1 212 ? -10.922 7.804 9.783 1.00 87.38 212 HIS A C 1
ATOM 1651 O O . HIS A 1 212 ? -9.979 7.605 10.545 1.00 87.38 212 HIS A O 1
ATOM 1657 N N . TRP A 1 213 ? -11.152 7.033 8.718 1.00 90.44 213 TRP A N 1
ATOM 1658 C CA . TRP A 1 213 ? -10.321 5.888 8.364 1.00 90.44 213 TRP A CA 1
ATOM 1659 C C . TRP A 1 213 ? -8.868 6.277 8.110 1.00 90.44 213 TRP A C 1
ATOM 1661 O O . TRP A 1 213 ? -7.974 5.697 8.718 1.00 90.44 213 TRP A O 1
ATOM 1671 N N . HIS A 1 214 ? -8.609 7.291 7.283 1.00 90.00 214 HIS A N 1
ATOM 1672 C CA . HIS A 1 214 ? -7.234 7.725 7.020 1.00 90.00 214 HIS A CA 1
ATOM 1673 C C . HIS A 1 214 ? -6.520 8.224 8.282 1.00 90.00 214 HIS A C 1
ATOM 1675 O O . HIS A 1 214 ? -5.323 7.989 8.441 1.00 90.00 214 HIS A O 1
ATOM 1681 N N . ALA A 1 215 ? -7.241 8.880 9.194 1.00 87.44 215 ALA A N 1
ATOM 1682 C CA . ALA A 1 215 ? -6.700 9.288 10.487 1.00 87.44 215 ALA A CA 1
ATOM 1683 C C . ALA A 1 215 ? -6.388 8.081 11.386 1.00 87.44 215 ALA A C 1
ATOM 1685 O O . ALA A 1 215 ? -5.272 7.971 11.892 1.00 87.44 215 ALA A O 1
ATOM 1686 N N . CYS A 1 216 ? -7.340 7.154 11.537 1.00 90.50 216 CYS A N 1
ATOM 1687 C CA . CYS A 1 216 ? -7.171 5.910 12.288 1.00 90.50 216 CYS A CA 1
ATOM 1688 C C . CYS A 1 216 ? -5.977 5.110 11.753 1.00 90.50 216 CYS A C 1
ATOM 1690 O O . CYS A 1 216 ? -5.064 4.761 12.498 1.00 90.50 216 CYS A O 1
ATOM 1692 N N . PHE A 1 217 ? -5.940 4.869 10.445 1.00 91.44 217 PHE A N 1
ATOM 1693 C CA . PHE A 1 217 ? -4.891 4.088 9.806 1.00 91.44 217 PHE A CA 1
ATOM 1694 C C . PHE A 1 217 ? -3.528 4.792 9.849 1.00 91.44 217 PHE A C 1
ATOM 1696 O O . PHE A 1 217 ? -2.513 4.155 10.121 1.00 91.44 217 PHE A O 1
ATOM 1703 N N . GLY A 1 218 ? -3.501 6.117 9.679 1.00 90.44 218 GLY A N 1
ATOM 1704 C CA . GLY A 1 218 ? -2.295 6.922 9.870 1.00 90.44 218 GLY A CA 1
ATOM 1705 C C . GLY A 1 218 ? -1.736 6.829 11.295 1.00 90.44 218 GLY A C 1
ATOM 1706 O O . GLY A 1 218 ? -0.524 6.718 11.461 1.00 90.44 218 GLY A O 1
ATOM 1707 N N . ALA A 1 219 ? -2.594 6.805 12.320 1.00 89.31 219 ALA A N 1
ATOM 1708 C CA . ALA A 1 219 ? -2.165 6.578 13.701 1.00 89.31 219 ALA A CA 1
ATOM 1709 C C . ALA A 1 219 ? -1.599 5.160 13.901 1.00 89.31 219 ALA A C 1
ATOM 1711 O O . ALA A 1 219 ? -0.564 4.981 14.540 1.00 89.31 219 ALA A O 1
ATOM 1712 N N . LEU A 1 220 ? -2.197 4.134 13.289 1.00 90.56 220 LEU A N 1
ATOM 1713 C CA . LEU A 1 220 ? -1.631 2.779 13.334 1.00 90.56 220 LEU A CA 1
ATOM 1714 C C . LEU A 1 220 ? -0.231 2.712 12.701 1.00 90.56 220 LEU A C 1
ATOM 1716 O O . LEU A 1 220 ? 0.638 2.021 13.233 1.00 90.56 220 LEU A O 1
ATOM 1720 N N . MET A 1 221 ? 0.034 3.478 11.635 1.00 89.94 221 MET A N 1
ATOM 1721 C CA . MET A 1 221 ? 1.381 3.582 11.051 1.00 89.94 221 MET A CA 1
ATOM 1722 C C . MET A 1 221 ? 2.395 4.215 12.006 1.00 89.94 221 MET A C 1
ATOM 1724 O O . MET A 1 221 ? 3.543 3.780 12.045 1.00 89.94 221 MET A O 1
ATOM 1728 N N . THR A 1 222 ? 2.006 5.210 12.812 1.00 86.94 222 THR A N 1
ATOM 1729 C CA . THR A 1 222 ? 2.931 5.785 13.808 1.00 86.94 222 THR A CA 1
ATOM 1730 C C . THR A 1 222 ? 3.259 4.802 14.929 1.00 86.94 222 THR A C 1
ATOM 1732 O O . THR A 1 222 ? 4.330 4.885 15.524 1.00 86.94 222 THR A O 1
ATOM 1735 N N . HIS A 1 223 ? 2.379 3.829 15.172 1.00 86.50 223 HIS A N 1
ATOM 1736 C CA . HIS A 1 223 ? 2.588 2.718 16.103 1.00 86.50 223 HIS A CA 1
ATOM 1737 C C . HIS A 1 223 ? 2.987 1.418 15.389 1.00 86.50 223 HIS A C 1
ATOM 1739 O O . HIS A 1 223 ? 2.800 0.335 15.946 1.00 86.50 223 HIS A O 1
ATOM 1745 N N . CYS A 1 224 ? 3.557 1.513 14.177 1.00 84.62 224 CYS A N 1
ATOM 1746 C CA . CYS A 1 224 ? 3.785 0.365 13.299 1.00 84.62 224 CYS A CA 1
ATOM 1747 C C . CYS A 1 224 ? 4.498 -0.793 14.004 1.00 84.62 224 CYS A C 1
ATOM 1749 O O . CYS A 1 224 ? 4.118 -1.943 13.818 1.00 84.62 224 CYS A O 1
ATOM 1751 N N . TRP A 1 225 ? 5.501 -0.510 14.838 1.00 81.50 225 TRP A N 1
ATOM 1752 C CA . TRP A 1 225 ? 6.213 -1.559 15.565 1.00 81.50 225 TRP A CA 1
ATOM 1753 C C . TRP A 1 225 ? 5.307 -2.313 16.529 1.00 81.50 225 TRP A C 1
ATOM 1755 O O . TRP A 1 225 ? 5.274 -3.528 16.503 1.00 81.50 225 TRP A O 1
ATOM 1765 N N . HIS A 1 226 ? 4.510 -1.618 17.334 1.00 84.69 226 HIS A N 1
ATOM 1766 C CA . HIS A 1 226 ? 3.665 -2.271 18.332 1.00 84.69 226 HIS A CA 1
ATOM 1767 C C . HIS A 1 226 ? 2.512 -3.063 17.710 1.00 84.69 226 HIS A C 1
ATOM 1769 O O . HIS A 1 226 ? 2.072 -4.060 18.284 1.00 84.69 226 HIS A O 1
ATOM 1775 N N . VAL A 1 227 ? 2.023 -2.616 16.551 1.00 83.94 227 VAL A N 1
ATOM 1776 C CA . VAL A 1 227 ? 0.881 -3.220 15.856 1.00 83.94 227 VAL A CA 1
ATOM 1777 C C . VAL A 1 227 ? 1.316 -4.343 14.915 1.00 83.94 227 VAL A C 1
ATOM 1779 O O . VAL A 1 227 ? 0.658 -5.373 14.862 1.00 83.94 227 VAL A O 1
ATOM 1782 N N . PHE A 1 228 ? 2.421 -4.171 14.193 1.00 84.19 228 PHE A N 1
ATOM 1783 C CA . PHE A 1 228 ? 2.842 -5.077 13.120 1.00 84.19 228 PHE A CA 1
ATOM 1784 C C . PHE A 1 228 ? 4.117 -5.855 13.449 1.00 84.19 228 PHE A C 1
ATOM 1786 O O . PHE A 1 228 ? 4.713 -6.453 12.552 1.00 84.19 228 PHE A O 1
ATOM 1793 N N . GLU A 1 229 ? 4.552 -5.866 14.717 1.00 78.56 229 GLU A N 1
ATOM 1794 C CA . GLU A 1 229 ? 5.664 -6.716 15.135 1.00 78.56 229 GLU A CA 1
ATOM 1795 C C . GLU A 1 229 ? 5.366 -8.168 14.745 1.00 78.56 229 GLU A C 1
ATOM 1797 O O . GLU A 1 229 ? 4.284 -8.682 15.071 1.00 78.56 229 GLU A O 1
ATOM 1802 N N . PRO A 1 230 ? 6.311 -8.856 14.087 1.00 62.34 230 PRO A N 1
ATOM 1803 C CA . PRO A 1 230 ? 6.272 -10.298 13.939 1.00 62.34 230 PRO A CA 1
ATOM 1804 C C . PRO A 1 230 ? 6.204 -10.945 15.330 1.00 62.34 230 PRO A C 1
ATOM 1806 O O . PRO A 1 230 ? 7.226 -11.168 15.975 1.00 62.34 230 PRO A O 1
ATOM 1809 N N . SER A 1 231 ? 5.006 -11.244 15.838 1.00 56.72 231 SER A N 1
ATOM 1810 C CA . SER A 1 231 ? 4.889 -12.142 16.985 1.00 56.72 231 SER A CA 1
ATOM 1811 C C . SER A 1 231 ? 5.521 -13.461 16.557 1.00 56.72 231 SER A C 1
ATOM 1813 O O . SER A 1 231 ? 5.076 -14.041 15.566 1.00 56.72 231 SER A O 1
ATOM 1815 N N . ALA A 1 232 ? 6.506 -13.963 17.304 1.00 50.88 232 ALA A N 1
ATOM 1816 C CA . ALA A 1 232 ? 7.160 -15.247 17.024 1.00 50.88 232 ALA A CA 1
ATOM 1817 C C . ALA A 1 232 ? 6.158 -16.404 16.796 1.00 50.88 232 ALA A C 1
ATOM 1819 O O . ALA A 1 232 ? 6.461 -17.364 16.099 1.00 50.88 232 ALA A O 1
ATOM 1820 N N . HIS A 1 233 ? 4.940 -16.279 17.331 1.00 50.38 233 HIS A N 1
ATOM 1821 C CA . HIS A 1 233 ? 3.845 -17.232 17.177 1.00 50.38 233 HIS A CA 1
ATOM 1822 C C . HIS A 1 233 ? 3.232 -17.311 15.766 1.00 50.38 233 HIS A C 1
ATOM 1824 O O . HIS A 1 233 ? 2.797 -18.387 15.386 1.00 50.38 233 HIS A O 1
ATOM 1830 N N . VAL A 1 234 ? 3.221 -16.233 14.970 1.00 51.97 234 VAL A N 1
ATOM 1831 C CA . VAL A 1 234 ? 2.578 -16.235 13.632 1.00 51.97 234 VAL A CA 1
ATOM 1832 C C . VAL A 1 234 ? 3.436 -16.956 12.584 1.00 51.97 234 VAL A C 1
ATOM 1834 O O . VAL A 1 234 ? 2.916 -17.471 11.604 1.00 51.97 234 VAL A O 1
ATOM 1837 N N . TYR A 1 235 ? 4.749 -17.044 12.806 1.00 49.62 235 TYR A N 1
ATOM 1838 C CA . TYR A 1 235 ? 5.692 -17.709 11.896 1.00 49.62 235 TYR A CA 1
ATOM 1839 C C . TYR A 1 235 ? 6.021 -19.150 12.311 1.00 49.62 235 TYR A C 1
ATOM 1841 O O . TYR A 1 235 ? 6.698 -19.865 11.577 1.00 49.62 235 TYR A O 1
ATOM 1849 N N . ALA A 1 236 ? 5.560 -19.592 13.484 1.00 50.62 236 ALA A N 1
ATOM 1850 C CA . ALA A 1 236 ? 5.854 -20.930 13.992 1.00 50.62 236 ALA A CA 1
ATOM 1851 C C . ALA A 1 236 ? 5.006 -22.031 13.327 1.00 50.62 236 ALA A C 1
ATOM 1853 O O . ALA A 1 236 ? 5.420 -23.188 13.334 1.00 50.62 236 ALA A O 1
ATOM 1854 N N . GLU A 1 237 ? 3.852 -21.693 12.744 1.00 50.50 237 GLU A N 1
ATOM 1855 C CA . GLU A 1 237 ? 2.911 -22.690 12.210 1.00 50.50 237 GLU A CA 1
ATOM 1856 C C . GLU A 1 237 ? 3.160 -23.062 10.730 1.00 50.50 237 GLU A C 1
ATOM 1858 O O . GLU A 1 237 ? 2.787 -24.159 10.321 1.00 50.50 237 GLU A O 1
ATOM 1863 N N . ASP A 1 238 ? 3.891 -22.245 9.957 1.00 47.19 238 ASP A N 1
ATOM 1864 C CA . ASP A 1 238 ? 4.083 -22.436 8.500 1.00 47.19 238 ASP A CA 1
ATOM 1865 C C . ASP A 1 238 ? 5.445 -23.055 8.091 1.00 47.19 238 ASP A C 1
ATOM 1867 O O . ASP A 1 238 ? 5.732 -23.237 6.907 1.00 47.19 238 ASP A O 1
ATOM 1871 N N . HIS A 1 239 ? 6.321 -23.421 9.034 1.00 44.03 239 HIS A N 1
ATOM 1872 C CA . HIS A 1 239 ? 7.691 -23.882 8.722 1.00 44.03 239 HIS A CA 1
ATOM 1873 C C . HIS A 1 239 ? 7.901 -25.405 8.674 1.00 44.03 239 HIS A C 1
ATOM 1875 O O . HIS A 1 239 ? 9.026 -25.884 8.814 1.00 44.03 239 HIS A O 1
ATOM 1881 N N . SER A 1 240 ? 6.857 -26.190 8.398 1.00 41.22 240 SER A N 1
ATOM 1882 C CA . SER A 1 240 ? 7.012 -27.643 8.201 1.00 41.22 240 SER A CA 1
ATOM 1883 C C . SER A 1 240 ? 7.408 -28.066 6.774 1.00 41.22 240 SER A C 1
ATOM 1885 O O . SER A 1 240 ? 7.680 -29.246 6.556 1.00 41.22 240 SER A O 1
ATOM 1887 N N . SER A 1 241 ? 7.546 -27.147 5.806 1.00 38.59 241 SER A N 1
ATOM 1888 C CA . SER A 1 241 ? 7.939 -27.527 4.436 1.00 38.59 241 SER A CA 1
ATOM 1889 C C . SER A 1 241 ? 8.607 -26.417 3.605 1.00 38.59 241 SER A C 1
ATOM 1891 O O . SER A 1 241 ? 7.988 -25.900 2.684 1.00 38.59 241 SER A O 1
ATOM 1893 N N . ALA A 1 242 ? 9.869 -26.067 3.899 1.00 32.81 242 ALA A N 1
ATOM 1894 C CA . ALA A 1 242 ? 10.913 -25.711 2.909 1.00 32.81 242 ALA A CA 1
ATOM 1895 C C . ALA A 1 242 ? 12.194 -25.187 3.598 1.00 32.81 242 ALA A C 1
ATOM 1897 O O . ALA A 1 242 ? 12.101 -24.318 4.465 1.00 32.81 242 ALA A O 1
ATOM 1898 N N . PRO A 1 243 ? 13.403 -25.620 3.189 1.00 36.91 243 PRO A N 1
ATOM 1899 C CA . PRO A 1 243 ? 14.642 -24.975 3.586 1.00 36.91 243 PRO A CA 1
ATOM 1900 C C . PRO A 1 243 ? 14.993 -23.900 2.551 1.00 36.91 243 PRO A C 1
ATOM 1902 O O . PRO A 1 243 ? 15.613 -24.191 1.533 1.00 36.91 243 PRO A O 1
ATOM 1905 N N . HIS A 1 244 ? 14.626 -22.646 2.808 1.00 37.44 244 HIS A N 1
ATOM 1906 C CA . HIS A 1 244 ? 15.310 -21.516 2.183 1.00 37.44 244 HIS A CA 1
ATOM 1907 C C . HIS A 1 244 ? 15.717 -20.503 3.246 1.00 37.44 244 HIS A C 1
ATOM 1909 O O . HIS A 1 244 ? 14.917 -19.810 3.864 1.00 37.44 244 HIS A O 1
ATOM 1915 N N . THR A 1 245 ? 17.025 -20.463 3.452 1.00 39.69 245 THR A N 1
ATOM 1916 C CA . THR A 1 245 ? 17.767 -19.434 4.160 1.00 39.69 245 THR A CA 1
ATOM 1917 C C . THR A 1 245 ? 17.555 -18.074 3.489 1.00 39.69 245 THR A C 1
ATOM 1919 O O . THR A 1 245 ? 18.245 -17.751 2.526 1.00 39.69 245 THR A O 1
ATOM 1922 N N . SER A 1 246 ? 16.660 -17.245 4.023 1.00 35.31 246 SER A N 1
ATOM 1923 C CA . SER A 1 246 ? 16.847 -15.792 3.997 1.00 35.31 246 SER A CA 1
ATOM 1924 C C . SER A 1 246 ? 16.903 -15.320 5.440 1.00 35.31 246 SER A C 1
ATOM 1926 O O . SER A 1 246 ? 15.906 -15.342 6.165 1.00 35.31 246 SER A O 1
ATOM 1928 N N . GLY A 1 247 ? 18.109 -14.972 5.881 1.00 33.06 247 GLY A N 1
ATOM 1929 C CA . GLY A 1 247 ? 18.341 -14.432 7.206 1.00 33.06 247 GLY A CA 1
ATOM 1930 C C . GLY A 1 247 ? 17.515 -13.170 7.400 1.00 33.06 247 GLY A C 1
ATOM 1931 O O . GLY A 1 247 ? 17.814 -12.130 6.820 1.00 33.06 247 GLY A O 1
ATOM 1932 N N . TRP A 1 248 ? 16.522 -13.251 8.279 1.00 38.41 248 TRP A N 1
ATOM 1933 C CA . TRP A 1 248 ? 16.028 -12.098 9.014 1.00 38.41 248 TRP A CA 1
ATOM 1934 C C . TRP A 1 248 ? 17.157 -11.625 9.932 1.00 38.41 248 TRP A C 1
ATOM 1936 O O . TRP A 1 248 ? 17.159 -11.874 11.137 1.00 38.41 248 TRP A O 1
ATOM 1946 N N . GLN A 1 249 ? 18.166 -10.967 9.363 1.00 32.94 249 GLN A N 1
ATOM 1947 C CA . GLN A 1 249 ? 18.984 -10.069 10.155 1.00 32.94 249 GLN A CA 1
ATOM 1948 C C . GLN A 1 249 ? 18.085 -8.888 10.495 1.00 32.94 249 GLN A C 1
ATOM 1950 O O . GLN A 1 249 ? 17.920 -7.950 9.720 1.00 32.94 249 GLN A O 1
ATOM 1955 N N . LEU A 1 250 ? 17.458 -8.994 11.670 1.00 38.41 250 LEU A N 1
ATOM 1956 C CA . LEU A 1 250 ? 17.013 -7.860 12.462 1.00 38.41 250 LEU A CA 1
ATOM 1957 C C . LEU A 1 250 ? 18.023 -6.731 12.261 1.00 38.41 250 LEU A C 1
ATOM 1959 O O . LEU A 1 250 ? 19.172 -6.837 12.693 1.00 38.41 250 LEU A O 1
ATOM 1963 N N . VAL A 1 251 ? 17.602 -5.659 11.593 1.00 37.97 251 VAL A N 1
ATOM 1964 C CA . VAL A 1 251 ? 18.325 -4.393 11.614 1.00 37.97 251 VAL A CA 1
ATOM 1965 C C . VAL A 1 251 ? 18.317 -3.950 13.076 1.00 37.97 251 VAL A C 1
ATOM 1967 O O . VAL A 1 251 ? 17.384 -3.311 13.553 1.00 37.97 251 VAL A O 1
ATOM 1970 N N . ALA A 1 252 ? 19.347 -4.353 13.821 1.00 32.19 252 ALA A N 1
ATOM 1971 C CA . ALA A 1 252 ? 19.507 -4.172 15.262 1.00 32.19 252 ALA A CA 1
ATOM 1972 C C . ALA A 1 252 ? 19.729 -2.699 15.678 1.00 32.19 252 ALA A C 1
ATOM 1974 O O . ALA A 1 252 ? 20.241 -2.421 16.759 1.00 32.19 252 ALA A O 1
ATOM 1975 N N . GLY A 1 253 ? 19.354 -1.739 14.830 1.00 32.94 253 GLY A N 1
ATOM 1976 C CA . GLY A 1 253 ? 19.517 -0.303 15.056 1.00 32.94 253 GLY A CA 1
ATOM 1977 C C . GLY A 1 253 ? 18.285 0.405 15.628 1.00 32.94 253 GLY A C 1
ATOM 1978 O O . GLY A 1 253 ? 18.351 1.599 15.898 1.00 32.94 253 GLY A O 1
ATOM 1979 N N . TRP A 1 254 ? 17.157 -0.288 15.815 1.00 45.00 254 TRP A N 1
ATOM 1980 C CA . TRP A 1 254 ? 15.851 0.348 16.037 1.00 45.00 254 TRP A CA 1
ATOM 1981 C C . TRP A 1 254 ? 15.452 0.526 17.513 1.00 45.00 254 TRP A C 1
ATOM 1983 O O . TRP A 1 254 ? 14.305 0.308 17.886 1.00 45.00 254 TRP A O 1
ATOM 1993 N N . ARG A 1 255 ? 16.371 0.942 18.394 1.00 35.00 255 ARG A N 1
ATOM 1994 C CA . ARG A 1 255 ? 15.934 1.535 19.671 1.00 35.00 255 ARG A CA 1
ATOM 1995 C C . ARG A 1 255 ? 15.751 3.036 19.458 1.00 35.00 255 ARG A C 1
ATOM 1997 O O . ARG A 1 255 ? 16.748 3.704 19.172 1.00 35.00 255 ARG A O 1
ATOM 2004 N N . PRO A 1 256 ? 14.541 3.601 19.632 1.00 34.34 256 PRO A N 1
ATOM 2005 C CA . PRO A 1 256 ? 14.437 5.034 19.825 1.00 34.34 256 PRO A CA 1
ATOM 2006 C C . PRO A 1 256 ? 15.329 5.381 21.018 1.00 34.34 256 PRO A C 1
ATOM 2008 O O . PRO A 1 256 ? 15.199 4.784 22.090 1.00 34.34 256 PRO A O 1
ATOM 2011 N N . LYS A 1 257 ? 16.277 6.306 20.837 1.00 32.88 257 LYS A N 1
ATOM 2012 C CA . LYS A 1 257 ? 16.934 6.925 21.987 1.00 32.88 257 LYS A CA 1
ATOM 2013 C C . LYS A 1 257 ? 15.820 7.609 22.769 1.00 32.88 257 LYS A C 1
ATOM 2015 O O . LYS A 1 257 ? 15.279 8.606 22.294 1.00 32.88 257 LYS A O 1
ATOM 2020 N N . ALA A 1 258 ? 15.449 7.032 23.909 1.00 33.72 258 ALA A N 1
ATOM 2021 C CA . ALA A 1 258 ? 14.613 7.712 24.880 1.00 33.72 258 ALA A CA 1
ATOM 2022 C C . ALA A 1 258 ? 15.265 9.077 25.146 1.00 33.72 258 ALA A C 1
ATOM 2024 O O . ALA A 1 258 ? 16.456 9.136 25.465 1.00 33.72 258 ALA A O 1
ATOM 2025 N N . LYS A 1 259 ? 14.523 10.151 24.877 1.00 34.34 259 LYS A N 1
ATOM 2026 C CA . LYS A 1 259 ? 14.871 11.485 25.362 1.00 34.34 259 LYS A CA 1
ATOM 2027 C C . LYS A 1 259 ? 14.380 11.613 26.791 1.00 34.34 259 LYS A C 1
ATOM 2029 O O . LYS A 1 259 ? 13.257 11.126 27.045 1.00 34.34 259 LYS A O 1
#

pLDDT: mean 76.32, std 19.93, range [32.19, 97.12]